Protein AF-A0A1S9DE76-F1 (afdb_monomer_lite)

Organism: Aspergillus oryzae (NCBI:txid5062)

Radius of gyration: 21.62 Å; chains: 1; bounding box: 57×50×60 Å

Sequence (370 aa):
MATRITLNAILSYLEELTLSTTVEIPESPKKAQNRSKHVLVIGGGVGGLMTAWILLDKGYRVTVVSKEWASLAKPLTSQIAGALWEYPPGGCGITVIETPLFGCSTLEQYWEWPLQSFEFYRLMANRDELIGDGLERAAGAGKFGAKMKTLFQFFQHPIEDESCVHGRDDRHCDKYFEMKTLDESVDSPFRDQLKINYHCMADANGGKNHAAPMIDTDVAMAFLKRLVQSKGAVLETREIIGDLRLHEQELLSEYHADIIVNASGIGARELATDSQIFPVRGAVKKIRRPEGYPADHAFLLPAQMNHDGYGSVSKTVFIVPRNDDTLVIGSITQCNNWQLNLSPDSTEVKAMWERTTEFLPVFEDADHEA

pLDDT: mean 80.38, std 17.31, range [34.0, 98.88]

Structure (mmCIF, N/CA/C/O backbone):
data_AF-A0A1S9DE76-F1
#
_entry.id   AF-A0A1S9DE76-F1
#
loop_
_atom_site.group_PDB
_atom_site.id
_atom_site.type_symbol
_atom_site.label_atom_id
_atom_site.label_alt_id
_atom_site.label_comp_id
_atom_site.label_asym_id
_atom_site.label_entity_id
_atom_site.label_seq_id
_atom_site.pdbx_PDB_ins_code
_atom_site.Cartn_x
_atom_site.Cartn_y
_atom_site.Cartn_z
_atom_site.occupancy
_atom_site.B_iso_or_equiv
_atom_site.auth_seq_id
_atom_site.auth_comp_id
_atom_site.auth_asym_id
_atom_site.auth_atom_id
_atom_site.pdbx_PDB_model_num
ATOM 1 N N . MET A 1 1 ? 5.738 -19.884 17.017 1.00 47.75 1 MET A N 1
ATOM 2 C CA . MET A 1 1 ? 4.910 -19.813 15.791 1.00 47.75 1 MET A CA 1
ATOM 3 C C . MET A 1 1 ? 4.637 -18.348 15.489 1.00 47.75 1 MET A C 1
ATOM 5 O O . MET A 1 1 ? 4.196 -17.652 16.395 1.00 47.75 1 MET A O 1
ATOM 9 N N . ALA A 1 2 ? 4.944 -17.872 14.278 1.00 58.88 2 ALA A N 1
ATOM 10 C CA . ALA A 1 2 ? 4.932 -16.449 13.903 1.00 58.88 2 ALA A CA 1
ATOM 11 C C . ALA A 1 2 ? 3.510 -15.897 13.662 1.00 58.88 2 ALA A C 1
ATOM 13 O O . ALA A 1 2 ? 3.192 -15.357 12.608 1.00 58.88 2 ALA A O 1
ATOM 14 N N . THR A 1 3 ? 2.615 -16.058 14.640 1.00 72.50 3 THR A N 1
ATOM 15 C CA . THR A 1 3 ? 1.340 -15.327 14.665 1.00 72.50 3 THR A CA 1
ATOM 16 C C . THR A 1 3 ? 1.524 -13.899 15.167 1.00 72.50 3 THR A C 1
ATOM 18 O O . THR A 1 3 ? 0.605 -13.097 15.029 1.00 72.50 3 THR A O 1
ATOM 21 N N . ARG A 1 4 ? 2.706 -13.574 15.706 1.00 83.50 4 ARG A N 1
ATOM 22 C CA . ARG A 1 4 ? 3.097 -12.243 16.165 1.00 83.50 4 ARG A CA 1
ATOM 23 C C . ARG A 1 4 ? 4.291 -11.723 15.377 1.00 83.50 4 ARG A C 1
ATOM 25 O O . ARG A 1 4 ? 5.222 -12.479 15.113 1.00 83.50 4 ARG A O 1
ATOM 32 N N . ILE A 1 5 ? 4.236 -10.442 15.054 1.00 86.12 5 ILE A N 1
ATOM 33 C CA . ILE A 1 5 ? 5.291 -9.658 14.423 1.00 86.12 5 ILE A CA 1
ATOM 34 C C . ILE A 1 5 ? 5.689 -8.606 15.449 1.00 86.12 5 ILE A C 1
ATOM 36 O O . ILE A 1 5 ? 4.839 -7.819 15.859 1.00 86.12 5 ILE A O 1
ATOM 40 N N . THR A 1 6 ? 6.940 -8.624 15.894 1.00 86.25 6 THR A N 1
ATOM 41 C CA . THR A 1 6 ? 7.463 -7.659 16.864 1.00 86.25 6 THR A CA 1
ATOM 42 C C . THR A 1 6 ? 8.496 -6.799 16.160 1.00 86.25 6 THR A C 1
ATOM 44 O O . THR A 1 6 ? 9.480 -7.319 15.641 1.00 86.25 6 THR A O 1
ATOM 47 N N . LEU A 1 7 ? 8.233 -5.497 16.112 1.00 83.81 7 LEU A N 1
ATOM 48 C CA . LEU A 1 7 ? 9.130 -4.488 15.572 1.00 83.81 7 LEU A CA 1
ATOM 49 C C . LEU A 1 7 ? 9.800 -3.783 16.746 1.00 83.81 7 LEU A C 1
ATOM 51 O O . LEU A 1 7 ? 9.123 -3.181 17.585 1.00 83.81 7 LEU A O 1
ATOM 55 N N . ASN A 1 8 ? 11.124 -3.882 16.799 1.00 77.00 8 ASN A N 1
ATOM 56 C CA . ASN A 1 8 ? 11.923 -3.182 17.793 1.00 77.00 8 ASN A CA 1
ATOM 57 C C . ASN A 1 8 ? 11.921 -1.680 17.501 1.00 77.00 8 ASN A C 1
ATOM 59 O O . ASN A 1 8 ? 11.846 -1.257 16.346 1.00 77.00 8 ASN A O 1
ATOM 63 N N . ALA A 1 9 ? 12.035 -0.880 18.557 1.00 69.19 9 ALA A N 1
ATOM 64 C CA . ALA A 1 9 ? 12.265 0.547 18.413 1.00 69.19 9 ALA A CA 1
ATOM 65 C C . ALA A 1 9 ? 13.645 0.779 17.778 1.00 69.19 9 ALA A C 1
ATOM 67 O O . ALA A 1 9 ? 14.641 0.244 18.262 1.00 69.19 9 ALA A O 1
ATOM 68 N N . ILE A 1 10 ? 13.695 1.561 16.698 1.00 65.12 10 ILE A N 1
ATOM 69 C CA . ILE A 1 10 ? 14.950 1.920 16.020 1.00 65.12 10 ILE A CA 1
ATOM 70 C C . ILE A 1 10 ? 15.605 3.112 16.737 1.00 65.12 10 ILE A C 1
ATOM 72 O O . ILE A 1 10 ? 16.827 3.206 16.812 1.00 65.12 10 ILE A O 1
ATOM 76 N N . LEU A 1 11 ? 14.797 3.988 17.346 1.00 62.84 11 LEU A N 1
ATOM 77 C CA . LEU A 1 11 ? 15.251 5.127 18.145 1.00 62.84 11 LEU A CA 1
ATOM 78 C C . LEU A 1 11 ? 14.740 5.042 19.591 1.00 62.84 11 LEU A C 1
ATOM 80 O O . LEU A 1 11 ? 13.663 4.516 19.870 1.00 62.84 11 LEU A O 1
ATOM 84 N N . SER A 1 12 ? 15.510 5.608 20.523 1.00 54.84 12 SER A N 1
ATOM 85 C CA . SER A 1 12 ? 15.338 5.462 21.982 1.00 54.84 12 SER A CA 1
ATOM 86 C C . SER A 1 12 ? 14.012 5.974 22.562 1.00 54.84 12 SER A C 1
ATOM 88 O O . SER A 1 12 ? 13.710 5.696 23.722 1.00 54.84 12 SER A O 1
ATOM 90 N N . TYR A 1 13 ? 13.224 6.722 21.789 1.00 54.19 13 TYR A N 1
ATOM 91 C CA . TYR A 1 13 ? 11.960 7.323 22.222 1.00 54.19 13 TYR A CA 1
ATOM 92 C C . TYR A 1 13 ? 10.711 6.559 21.754 1.00 54.19 13 TYR A C 1
ATOM 94 O O . TYR A 1 13 ? 9.596 6.983 22.067 1.00 54.19 13 TYR A O 1
ATOM 102 N N . LEU A 1 14 ? 10.864 5.458 21.013 1.00 62.16 14 LEU A N 1
ATOM 103 C CA . LEU A 1 14 ? 9.736 4.679 20.501 1.00 62.16 14 LEU A CA 1
ATOM 104 C C . LEU A 1 14 ? 9.481 3.411 21.314 1.00 62.16 14 LEU A C 1
ATOM 106 O O . LEU A 1 14 ? 10.388 2.795 21.867 1.00 62.16 14 LEU A O 1
ATOM 110 N N . GLU A 1 15 ? 8.205 3.033 21.394 1.00 70.06 15 GLU A N 1
ATOM 111 C CA . GLU A 1 15 ? 7.787 1.769 21.997 1.00 70.06 15 GLU A CA 1
ATOM 112 C C . GLU A 1 15 ? 7.911 0.635 20.970 1.00 70.06 15 GLU A C 1
ATOM 114 O O . GLU A 1 15 ? 7.579 0.804 19.795 1.00 70.06 15 GLU A O 1
ATOM 119 N N . GLU A 1 16 ? 8.319 -0.545 21.437 1.00 81.38 16 GLU A N 1
ATOM 120 C CA . GLU A 1 16 ? 8.213 -1.794 20.681 1.00 81.38 16 GLU A CA 1
ATOM 121 C C . GLU A 1 16 ? 6.765 -2.013 20.199 1.00 81.38 16 GLU A C 1
ATOM 123 O O . GLU A 1 16 ? 5.805 -1.890 20.971 1.00 81.38 16 GLU A O 1
ATOM 128 N N . LEU A 1 17 ? 6.595 -2.372 18.923 1.00 85.75 17 LEU A N 1
ATOM 129 C CA . LEU A 1 17 ? 5.286 -2.658 18.340 1.00 85.75 17 LEU A CA 1
ATOM 130 C C . LEU A 1 17 ? 5.126 -4.157 18.094 1.00 85.75 17 LEU A C 1
ATOM 132 O O . LEU A 1 17 ? 5.755 -4.722 17.207 1.00 85.75 17 LEU A O 1
ATOM 136 N N . THR A 1 18 ? 4.215 -4.791 18.831 1.00 88.38 18 THR A N 1
ATOM 137 C CA . THR A 1 18 ? 3.829 -6.190 18.599 1.00 88.38 18 THR A CA 1
ATOM 138 C C . THR A 1 18 ? 2.443 -6.277 17.957 1.00 88.38 18 THR A C 1
ATOM 140 O O . THR A 1 18 ? 1.454 -5.847 18.554 1.00 88.38 18 THR A O 1
ATOM 143 N N . LEU A 1 19 ? 2.367 -6.895 16.776 1.00 90.62 19 LEU A N 1
ATOM 144 C CA . LEU A 1 19 ? 1.146 -7.122 16.000 1.00 90.62 19 LEU A CA 1
ATOM 145 C C . LEU A 1 19 ? 0.812 -8.611 15.899 1.00 90.62 19 LEU A C 1
ATOM 147 O O . LEU A 1 19 ? 1.656 -9.424 15.540 1.00 90.62 19 LEU A O 1
ATOM 151 N N . SER A 1 20 ? -0.435 -8.978 16.174 1.00 90.56 20 SER A N 1
ATOM 152 C CA . SER A 1 20 ? -0.984 -10.319 15.990 1.00 90.56 20 SER A CA 1
ATOM 153 C C . SER A 1 20 ? -1.702 -10.437 14.649 1.00 90.56 20 SER A C 1
ATOM 155 O O . SER A 1 20 ? -2.653 -9.712 14.370 1.00 90.56 20 SER A O 1
ATOM 157 N N . THR A 1 21 ? -1.324 -11.433 13.857 1.00 89.69 21 THR A N 1
ATOM 158 C CA . THR A 1 21 ? -1.974 -11.817 12.588 1.00 89.69 21 THR A CA 1
ATOM 159 C C . THR A 1 21 ? -3.209 -12.711 12.789 1.00 89.69 21 THR A C 1
ATOM 161 O O . THR A 1 21 ? -3.754 -13.263 11.832 1.00 89.69 21 THR A O 1
ATOM 164 N N . THR A 1 22 ? -3.655 -12.870 14.039 1.00 85.38 22 THR A N 1
ATOM 165 C CA . THR A 1 22 ? -4.826 -13.664 14.442 1.00 85.38 22 THR A CA 1
ATOM 166 C C . THR A 1 22 ? -5.739 -12.846 15.357 1.00 85.38 22 THR A C 1
ATOM 168 O O . THR A 1 22 ? -5.356 -11.775 15.825 1.00 85.38 22 THR A O 1
ATOM 171 N N . VAL A 1 23 ? -6.946 -13.340 15.640 1.00 81.56 23 VAL A N 1
ATOM 172 C CA . VAL A 1 23 ? -7.872 -12.682 16.584 1.00 81.56 23 VAL A CA 1
ATOM 173 C C . VAL A 1 23 ? -7.305 -12.671 18.009 1.00 81.56 23 VAL A C 1
ATOM 175 O O . VAL A 1 23 ? -7.577 -11.757 18.782 1.00 81.56 23 VAL A O 1
ATOM 178 N N . GLU A 1 24 ? -6.474 -13.655 18.352 1.00 71.06 24 GLU A N 1
ATOM 179 C CA . GLU A 1 24 ? -5.916 -13.794 19.689 1.00 71.06 24 GLU A CA 1
ATOM 180 C C . GLU A 1 24 ? -4.797 -12.793 19.945 1.00 71.06 24 GLU A C 1
ATOM 182 O O . GLU A 1 24 ? -3.778 -12.731 19.245 1.00 71.06 24 GLU A O 1
ATOM 187 N N . ILE A 1 25 ? -4.969 -12.031 21.017 1.00 68.12 25 ILE A N 1
ATOM 188 C CA . ILE A 1 25 ? -3.947 -11.145 21.545 1.00 68.12 25 ILE A CA 1
ATOM 189 C C . ILE A 1 25 ? -4.009 -11.257 23.062 1.00 68.12 25 ILE A C 1
ATOM 191 O O . ILE A 1 25 ? -5.103 -11.138 23.613 1.00 68.12 25 ILE A O 1
ATOM 195 N N . PRO A 1 26 ? -2.879 -11.485 23.756 1.00 69.56 26 PRO A N 1
ATOM 196 C CA . PRO A 1 26 ? -2.878 -11.521 25.209 1.00 69.56 26 PRO A CA 1
ATOM 197 C C . PRO A 1 26 ? -3.479 -10.239 25.771 1.00 69.56 26 PRO A C 1
ATOM 199 O O . PRO A 1 26 ? -3.091 -9.133 25.368 1.00 69.56 26 PRO A O 1
ATOM 202 N N . GLU A 1 27 ? -4.426 -10.415 26.685 1.00 79.06 27 GLU A N 1
ATOM 203 C CA . GLU A 1 27 ? -5.018 -9.310 27.420 1.00 79.06 27 GLU A CA 1
ATOM 204 C C . GLU A 1 27 ? -3.987 -8.671 28.347 1.00 79.06 27 GLU A C 1
ATOM 206 O O . GLU A 1 27 ? -3.114 -9.335 28.911 1.00 79.06 27 GLU A O 1
ATOM 211 N N . SER A 1 28 ? -4.099 -7.357 28.505 1.00 83.81 28 SER A N 1
ATOM 212 C CA . SER A 1 28 ? -3.324 -6.597 29.480 1.00 83.81 28 SER A CA 1
ATOM 213 C C . SER A 1 28 ? -4.197 -5.496 30.083 1.00 83.81 28 SER A C 1
ATOM 215 O O . SER A 1 28 ? -5.144 -5.046 29.430 1.00 83.81 28 SER A O 1
ATOM 217 N N . PRO A 1 29 ? -3.892 -5.004 31.298 1.00 83.50 29 PRO A N 1
ATOM 218 C CA . PRO A 1 29 ? -4.681 -3.941 31.925 1.00 83.50 29 PRO A CA 1
ATOM 219 C C . PRO A 1 29 ? -4.831 -2.691 31.038 1.00 83.50 29 PRO A C 1
ATOM 221 O O . PRO A 1 29 ? -5.920 -2.129 30.943 1.00 83.50 29 PRO A O 1
ATOM 224 N N . LYS A 1 30 ? -3.764 -2.309 30.315 1.00 85.88 30 LYS A N 1
ATOM 225 C CA . LYS A 1 30 ? -3.763 -1.181 29.362 1.00 85.88 30 LYS A CA 1
ATOM 226 C C . LYS A 1 30 ? -4.752 -1.416 28.209 1.00 85.88 30 LYS A C 1
ATOM 228 O O . LYS A 1 30 ? -5.474 -0.502 27.828 1.00 85.88 30 LYS A O 1
ATOM 233 N N . LYS A 1 31 ? -4.840 -2.645 27.687 1.00 86.06 31 LYS A N 1
ATOM 234 C CA . LYS A 1 31 ? -5.789 -3.000 26.617 1.00 86.06 31 LYS A CA 1
ATOM 235 C C . LYS A 1 31 ? -7.231 -2.992 27.103 1.00 86.06 31 LYS A C 1
ATOM 237 O O . LYS A 1 31 ? -8.087 -2.428 26.430 1.00 86.06 31 LYS A O 1
ATOM 242 N N . ALA A 1 32 ? -7.488 -3.547 28.287 1.00 86.62 32 ALA A N 1
ATOM 243 C CA . ALA A 1 32 ? -8.814 -3.511 28.897 1.00 86.62 32 ALA A CA 1
ATOM 244 C C . ALA A 1 32 ? -9.309 -2.067 29.092 1.00 86.62 32 ALA A C 1
ATOM 246 O O . ALA A 1 32 ? -10.464 -1.769 28.796 1.00 86.62 32 ALA A O 1
ATOM 247 N N . GLN A 1 33 ? -8.424 -1.152 29.505 1.00 90.81 33 GLN A N 1
ATOM 248 C CA . GLN A 1 33 ? -8.733 0.276 29.588 1.00 90.81 33 GLN A CA 1
ATOM 249 C C . GLN A 1 33 ? -9.037 0.883 28.208 1.00 90.81 33 GLN A C 1
ATOM 251 O O . GLN A 1 33 ? -10.035 1.589 28.055 1.00 90.81 33 GLN A O 1
ATOM 256 N N . ASN A 1 34 ? -8.227 0.578 27.191 1.00 92.62 34 ASN A N 1
ATOM 257 C CA . ASN A 1 34 ? -8.407 1.099 25.832 1.00 92.62 34 ASN A CA 1
ATOM 258 C C . ASN A 1 34 ? -9.729 0.671 25.178 1.00 92.62 34 ASN A C 1
ATOM 260 O O . ASN A 1 34 ? -10.252 1.415 24.355 1.00 92.62 34 ASN A O 1
ATOM 264 N N . ARG A 1 35 ? -10.326 -0.461 25.581 1.00 90.69 35 ARG A N 1
ATOM 265 C CA . ARG A 1 35 ? -11.638 -0.915 25.073 1.00 90.69 35 ARG A CA 1
ATOM 266 C C . ARG A 1 35 ? -12.783 0.050 25.389 1.00 90.69 35 ARG A C 1
ATOM 268 O O . ARG A 1 35 ? -13.813 -0.001 24.719 1.00 90.69 35 ARG A O 1
ATOM 275 N N . SER A 1 36 ? -12.608 0.925 26.383 1.00 92.94 36 SER A N 1
ATOM 276 C CA . SER A 1 36 ? -13.555 2.009 26.679 1.00 92.94 36 SER A CA 1
ATOM 277 C C . SER A 1 36 ? -13.529 3.140 25.648 1.00 92.94 36 SER A C 1
ATOM 279 O O . SER A 1 36 ? -14.436 3.966 25.649 1.00 92.94 36 SER A O 1
ATOM 281 N N . LYS A 1 37 ? -12.510 3.172 24.778 1.00 97.25 37 LYS A N 1
ATOM 282 C CA . LYS A 1 37 ? -12.319 4.180 23.740 1.00 97.25 37 LYS A CA 1
ATOM 283 C C . LYS A 1 37 ? -12.614 3.615 22.357 1.00 97.25 37 LYS A C 1
ATOM 285 O O . LYS A 1 37 ? -12.206 2.500 22.018 1.00 97.25 37 LYS A O 1
ATOM 290 N N . HIS A 1 38 ? -13.312 4.404 21.552 1.00 98.44 38 HIS A N 1
ATOM 291 C CA . HIS A 1 38 ? -13.680 4.067 20.186 1.00 98.44 38 HIS A CA 1
ATOM 292 C C . HIS A 1 38 ? -13.028 5.033 19.197 1.00 98.44 38 HIS A C 1
ATOM 294 O O . HIS A 1 38 ? -13.112 6.248 19.348 1.00 98.44 38 HIS A O 1
ATOM 300 N N . VAL A 1 39 ? -12.365 4.483 18.182 1.00 98.75 39 VAL A N 1
ATOM 301 C CA . VAL A 1 39 ? -11.683 5.256 17.143 1.00 98.75 39 VAL A CA 1
ATOM 302 C C . VAL A 1 39 ? -12.402 5.082 15.810 1.00 98.75 39 VAL A C 1
ATOM 304 O O . VAL A 1 39 ? -12.597 3.958 15.344 1.00 98.75 39 VAL A O 1
ATOM 307 N N . LEU A 1 40 ? -12.760 6.201 15.188 1.00 98.81 40 LEU A N 1
ATOM 308 C CA . LEU A 1 40 ? -13.265 6.261 13.823 1.00 98.81 40 LEU A CA 1
ATOM 309 C C . LEU A 1 40 ? -12.090 6.477 12.864 1.00 98.81 40 LEU A C 1
ATOM 311 O O . LEU A 1 40 ? -11.441 7.516 12.900 1.00 98.81 40 LEU A O 1
ATOM 315 N N . VAL A 1 41 ? -11.812 5.512 11.995 1.00 98.88 41 VAL A N 1
ATOM 316 C CA . VAL A 1 41 ? -10.776 5.608 10.960 1.00 98.88 41 VAL A CA 1
ATOM 317 C C . VAL A 1 41 ? -11.438 5.907 9.619 1.00 98.88 41 VAL A C 1
ATOM 319 O O . VAL A 1 41 ? -12.289 5.147 9.162 1.00 98.88 41 VAL A O 1
ATOM 322 N N . ILE A 1 42 ? -11.036 6.993 8.964 1.00 98.62 42 ILE A N 1
ATOM 323 C CA . ILE A 1 42 ? -11.570 7.406 7.662 1.00 98.62 42 ILE A CA 1
ATOM 324 C C . ILE A 1 42 ? -10.573 7.009 6.574 1.00 98.62 42 ILE A C 1
ATOM 326 O O . ILE A 1 42 ? -9.530 7.639 6.429 1.00 98.62 42 ILE A O 1
ATOM 330 N N . GLY A 1 43 ? -10.896 5.966 5.808 1.00 98.25 43 GLY A N 1
ATOM 331 C CA . GLY A 1 43 ? -10.082 5.435 4.712 1.00 98.25 43 GLY A CA 1
ATOM 332 C C . GLY A 1 43 ? -9.867 3.919 4.791 1.00 98.25 43 GLY A C 1
ATOM 333 O O . GLY A 1 43 ? -9.360 3.403 5.780 1.00 98.25 43 GLY A O 1
ATOM 334 N N . GLY A 1 44 ? -10.209 3.199 3.719 1.00 97.56 44 GLY A N 1
ATOM 335 C CA . GLY A 1 44 ? -10.078 1.740 3.588 1.00 97.56 44 GLY A CA 1
ATOM 336 C C . GLY A 1 44 ? -8.850 1.286 2.789 1.00 97.56 44 GLY A C 1
ATOM 337 O O . GLY A 1 44 ? -8.790 0.136 2.354 1.00 97.56 44 GLY A O 1
ATOM 338 N N . GLY A 1 45 ? -7.895 2.191 2.549 1.00 98.00 45 GLY A N 1
ATOM 339 C CA . GLY A 1 45 ? -6.598 1.887 1.937 1.00 98.00 45 GLY A CA 1
ATOM 340 C C . GLY A 1 45 ? -5.600 1.285 2.933 1.00 98.00 45 GLY A C 1
ATOM 341 O O . GLY A 1 45 ? -5.918 1.086 4.106 1.00 98.00 45 GLY A O 1
ATOM 342 N N . VAL A 1 46 ? -4.369 1.027 2.476 1.00 97.31 46 VAL A N 1
ATOM 343 C CA . VAL A 1 46 ? -3.314 0.414 3.308 1.00 97.31 46 VAL A CA 1
ATOM 344 C C . VAL A 1 46 ? -3.059 1.193 4.602 1.00 97.31 46 VAL A C 1
ATOM 346 O O . VAL A 1 46 ? -2.972 0.579 5.659 1.00 97.31 46 VAL A O 1
ATOM 349 N N . GLY A 1 47 ? -3.031 2.532 4.546 1.00 96.81 47 GLY A N 1
ATOM 350 C CA . GLY A 1 47 ? -2.837 3.381 5.726 1.00 96.81 47 GLY A CA 1
ATOM 351 C C . GLY A 1 47 ? -3.928 3.167 6.774 1.00 96.81 47 GLY A C 1
ATOM 352 O O . GLY A 1 47 ? -3.631 2.798 7.904 1.00 96.81 47 GLY A O 1
ATOM 353 N N . GLY A 1 48 ? -5.199 3.302 6.385 1.00 98.31 48 GLY A N 1
ATOM 354 C CA . GLY A 1 48 ? -6.318 3.142 7.315 1.00 98.31 48 GLY A CA 1
ATOM 355 C C . GLY A 1 48 ? -6.459 1.722 7.866 1.00 98.31 48 GLY A C 1
ATOM 356 O O . GLY A 1 48 ? -6.678 1.553 9.064 1.00 98.31 48 GLY A O 1
ATOM 357 N N . LEU A 1 49 ? -6.261 0.689 7.040 1.00 98.50 49 LEU A N 1
ATOM 358 C CA . LEU A 1 49 ? -6.340 -0.701 7.501 1.00 98.50 49 LEU A CA 1
ATOM 359 C C . LEU A 1 49 ? -5.168 -1.099 8.412 1.00 98.50 49 LEU A C 1
ATOM 361 O O . LEU A 1 49 ? -5.386 -1.804 9.397 1.00 98.50 49 LEU A O 1
ATOM 365 N N . MET A 1 50 ? -3.944 -0.636 8.133 1.00 97.44 50 MET A N 1
ATOM 366 C CA . MET A 1 50 ? -2.797 -0.844 9.027 1.00 97.44 50 MET A CA 1
ATOM 367 C C . MET A 1 50 ? -2.999 -0.117 10.358 1.00 97.44 50 MET A C 1
ATOM 369 O O . MET A 1 50 ? -2.787 -0.707 11.417 1.00 97.44 50 MET A O 1
ATOM 373 N N . THR A 1 51 ? -3.481 1.131 10.334 1.00 98.00 51 THR A N 1
ATOM 374 C CA . THR A 1 51 ? -3.809 1.868 11.560 1.00 98.00 51 THR A CA 1
ATOM 375 C C . THR A 1 51 ? -4.906 1.169 12.359 1.00 98.00 51 THR A C 1
ATOM 377 O O . THR A 1 51 ? -4.758 0.994 13.567 1.00 98.00 51 THR A O 1
ATOM 380 N N . ALA A 1 52 ? -5.973 0.705 11.702 1.00 98.44 52 ALA A N 1
ATOM 381 C CA . ALA A 1 52 ? -7.032 -0.060 12.349 1.00 98.44 52 ALA A CA 1
ATOM 382 C C . ALA A 1 52 ? -6.489 -1.340 13.002 1.00 98.44 52 ALA A C 1
ATOM 384 O O . ALA A 1 52 ? -6.823 -1.617 14.152 1.00 98.44 52 ALA A O 1
ATOM 385 N N . TRP A 1 53 ? -5.608 -2.083 12.323 1.00 97.06 53 TRP A N 1
ATOM 386 C CA . TRP A 1 53 ? -4.959 -3.261 12.901 1.00 97.06 53 TRP A CA 1
ATOM 387 C C . TRP A 1 53 ? -4.157 -2.904 14.161 1.00 97.06 53 TRP A C 1
ATOM 389 O O . TRP A 1 53 ? -4.390 -3.494 15.216 1.00 97.06 53 TRP A O 1
ATOM 399 N N . ILE A 1 54 ? -3.287 -1.893 14.098 1.00 95.50 54 ILE A N 1
ATOM 400 C CA . ILE A 1 54 ? -2.499 -1.442 15.257 1.00 95.50 54 ILE A CA 1
ATOM 401 C C . ILE A 1 54 ? -3.413 -1.056 16.434 1.00 95.50 54 ILE A C 1
ATOM 403 O O . ILE A 1 54 ? -3.149 -1.431 17.578 1.00 95.50 54 ILE A O 1
ATOM 407 N N . LEU A 1 55 ? -4.497 -0.320 16.174 1.00 96.44 55 LEU A N 1
ATOM 408 C CA . LEU A 1 55 ? -5.446 0.125 17.199 1.00 96.44 55 LEU A CA 1
ATOM 409 C C . LEU A 1 55 ? -6.198 -1.047 17.847 1.00 96.44 55 LEU A C 1
ATOM 411 O O . LEU A 1 55 ? -6.287 -1.111 19.075 1.00 96.44 55 LEU A O 1
ATOM 415 N N . LEU A 1 56 ? -6.682 -2.000 17.048 1.00 95.75 56 LEU A N 1
ATOM 416 C CA . LEU A 1 56 ? -7.326 -3.217 17.552 1.00 95.75 56 LEU A CA 1
ATOM 417 C C . LEU A 1 56 ? -6.360 -4.018 18.429 1.00 95.75 56 LEU A C 1
ATOM 419 O O . LEU A 1 56 ? -6.736 -4.488 19.503 1.00 95.75 56 LEU A O 1
ATOM 423 N N . ASP A 1 57 ? -5.089 -4.105 18.032 1.00 93.62 57 ASP A N 1
ATOM 424 C CA . ASP A 1 57 ? -4.079 -4.839 18.790 1.00 93.62 57 ASP A CA 1
ATOM 425 C C . ASP A 1 57 ? -3.698 -4.162 20.111 1.00 93.62 57 ASP A C 1
ATOM 427 O O . ASP A 1 57 ? -3.352 -4.841 21.090 1.00 93.62 57 ASP A O 1
ATOM 431 N N . LYS A 1 58 ? -3.853 -2.836 20.173 1.00 92.88 58 LYS A N 1
ATOM 432 C CA . LYS A 1 58 ? -3.784 -2.029 21.398 1.00 92.88 58 LYS A CA 1
ATOM 433 C C . LYS A 1 58 ? -5.080 -2.055 22.225 1.00 92.88 58 LYS A C 1
ATOM 435 O O . LYS A 1 58 ? -5.094 -1.479 23.312 1.00 92.88 58 LYS A O 1
ATOM 440 N N . GLY A 1 59 ? -6.126 -2.749 21.775 1.00 94.12 59 GLY A N 1
ATOM 441 C CA . GLY A 1 59 ? -7.377 -2.954 22.511 1.00 94.12 59 GLY A CA 1
ATOM 442 C C . GLY A 1 59 ? -8.452 -1.890 22.280 1.00 94.12 59 GLY A C 1
ATOM 443 O O . GLY A 1 59 ? -9.451 -1.904 22.990 1.00 94.12 59 GLY A O 1
ATOM 444 N N . TYR A 1 60 ? -8.288 -0.976 21.323 1.00 96.94 60 TYR A N 1
ATOM 445 C CA . TYR A 1 60 ? -9.329 0.004 20.999 1.00 96.94 60 TYR A CA 1
ATOM 446 C C . TYR A 1 60 ? -10.486 -0.644 20.236 1.00 96.94 60 TYR A C 1
ATOM 448 O O . TYR A 1 60 ? -10.292 -1.577 19.454 1.00 96.94 60 TYR A O 1
ATOM 456 N N . ARG A 1 61 ? -11.698 -0.106 20.406 1.00 97.81 61 ARG A N 1
ATOM 457 C CA . ARG A 1 61 ? -12.775 -0.336 19.435 1.00 97.81 61 ARG A CA 1
ATOM 458 C C . ARG A 1 61 ? -12.470 0.476 18.181 1.00 97.81 61 ARG A C 1
ATOM 460 O O . ARG A 1 61 ? -12.021 1.616 18.300 1.00 97.81 61 ARG A O 1
ATOM 467 N N . VAL A 1 62 ? -12.751 -0.072 17.002 1.00 98.69 62 VAL A N 1
ATOM 468 C CA . VAL A 1 62 ? -12.484 0.614 15.731 1.00 98.69 62 VAL A CA 1
ATOM 469 C C . VAL A 1 62 ? -13.665 0.475 14.779 1.00 98.69 62 VAL A C 1
ATOM 471 O O . VAL A 1 62 ? -14.141 -0.635 14.536 1.00 98.69 62 VAL A O 1
ATOM 474 N N . THR A 1 63 ? -14.080 1.596 14.197 1.00 98.81 63 THR A N 1
ATOM 475 C CA . THR A 1 63 ? -14.914 1.627 12.991 1.00 98.81 63 THR A CA 1
ATOM 476 C C . THR A 1 63 ? -14.089 2.213 11.856 1.00 98.81 63 THR A C 1
ATOM 478 O O . THR A 1 63 ? -13.461 3.253 12.029 1.00 98.81 63 THR A O 1
ATOM 481 N N . VAL A 1 64 ? -14.065 1.549 10.703 1.00 98.88 64 VAL A N 1
ATOM 482 C CA . VAL A 1 64 ? -13.418 2.044 9.488 1.00 98.88 64 VAL A CA 1
ATOM 483 C C . VAL A 1 64 ? -14.501 2.444 8.497 1.00 98.88 64 VAL A C 1
ATOM 485 O O . VAL A 1 64 ? -15.249 1.592 8.016 1.00 98.88 64 VAL A O 1
ATOM 488 N N . VAL A 1 65 ? -14.557 3.732 8.172 1.00 98.69 65 VAL A N 1
ATOM 489 C CA . VAL A 1 65 ? -15.445 4.283 7.147 1.00 98.69 65 VAL A CA 1
ATOM 490 C C . VAL A 1 65 ? -14.640 4.526 5.886 1.00 98.69 65 VAL A C 1
ATOM 492 O O . VAL A 1 65 ? -13.592 5.174 5.915 1.00 98.69 65 VAL A O 1
ATOM 495 N N . SER A 1 66 ? -15.117 4.025 4.752 1.00 98.38 66 SER A N 1
ATOM 496 C CA . SER A 1 66 ? -14.508 4.350 3.470 1.00 98.38 66 SER A CA 1
ATOM 497 C C . SER A 1 66 ? -15.519 4.418 2.344 1.00 98.38 66 SER A C 1
ATOM 499 O O . SER A 1 66 ? -16.434 3.603 2.272 1.00 98.38 66 SER A O 1
ATOM 501 N N . LYS A 1 67 ? -15.303 5.355 1.417 1.00 97.25 67 LYS A N 1
ATOM 502 C CA . LYS A 1 67 ? -16.077 5.449 0.177 1.00 97.25 67 LYS A CA 1
ATOM 503 C C . LYS A 1 67 ? -15.976 4.161 -0.641 1.00 97.25 67 LYS A C 1
ATOM 505 O O . LYS A 1 67 ? -16.955 3.726 -1.236 1.00 97.25 67 LYS A O 1
ATOM 510 N N . GLU A 1 68 ? -14.784 3.568 -0.686 1.00 96.12 68 GLU A N 1
ATOM 511 C CA . GLU A 1 68 ? -14.472 2.421 -1.535 1.00 96.12 68 GLU A CA 1
ATOM 512 C C . GLU A 1 68 ? -13.543 1.449 -0.811 1.00 96.12 68 GLU A C 1
ATOM 514 O O . GLU A 1 68 ? -12.734 1.828 0.034 1.00 96.12 68 GLU A O 1
ATOM 519 N N . TRP A 1 69 ? -13.641 0.176 -1.181 1.00 97.12 69 TRP A N 1
ATOM 520 C CA . TRP A 1 69 ? -12.789 -0.888 -0.663 1.00 97.12 69 TRP A CA 1
ATOM 521 C C . TRP A 1 69 ? -11.993 -1.509 -1.795 1.00 97.12 69 TRP A C 1
ATOM 523 O O . TRP A 1 69 ? -12.409 -1.462 -2.952 1.00 97.12 69 TRP A O 1
ATOM 533 N N . ALA A 1 70 ? -10.888 -2.159 -1.436 1.00 95.19 70 ALA A N 1
ATOM 534 C CA . ALA A 1 70 ? -10.095 -2.902 -2.395 1.00 95.19 70 ALA A CA 1
ATOM 535 C C . ALA A 1 70 ? -10.962 -3.905 -3.178 1.00 95.19 70 ALA A C 1
ATOM 537 O O . ALA A 1 70 ? -11.663 -4.734 -2.589 1.00 95.19 70 ALA A O 1
ATOM 538 N N . SER A 1 71 ? -10.930 -3.798 -4.504 1.00 94.06 71 SER A N 1
ATOM 539 C CA . SER A 1 71 ? -11.675 -4.637 -5.438 1.00 94.06 71 SER A CA 1
ATOM 540 C C . SER A 1 71 ? -10.913 -4.745 -6.757 1.00 94.06 71 SER A C 1
ATOM 542 O O . SER A 1 71 ? -10.172 -3.837 -7.123 1.00 94.06 71 SER A O 1
ATOM 544 N N . LEU A 1 72 ? -11.077 -5.848 -7.487 1.00 88.25 72 LEU A N 1
ATOM 545 C CA . LEU A 1 72 ? -10.427 -6.002 -8.795 1.00 88.25 72 LEU A CA 1
ATOM 546 C C . LEU A 1 72 ? -11.092 -5.143 -9.882 1.00 88.25 72 LEU A C 1
ATOM 548 O O . LEU A 1 72 ? -10.418 -4.701 -10.804 1.00 88.25 72 LEU A O 1
ATOM 552 N N . ALA A 1 73 ? -12.399 -4.887 -9.765 1.00 89.94 73 ALA A N 1
ATOM 553 C CA . ALA A 1 73 ? -13.152 -4.096 -10.740 1.00 89.94 73 ALA A CA 1
ATOM 554 C C . ALA A 1 73 ? -12.838 -2.594 -10.652 1.00 89.94 73 ALA A C 1
ATOM 556 O O . ALA A 1 73 ? -12.816 -1.901 -11.665 1.00 89.94 73 ALA A O 1
ATOM 557 N N . LYS A 1 74 ? -12.597 -2.094 -9.436 1.00 89.81 74 LYS A N 1
ATOM 558 C CA . LYS A 1 74 ? -12.225 -0.706 -9.170 1.00 89.81 74 LYS A CA 1
ATOM 559 C C . LYS A 1 74 ? -11.100 -0.691 -8.131 1.00 89.81 74 LYS A C 1
ATOM 561 O O . LYS A 1 74 ? -11.385 -0.626 -6.932 1.00 89.81 74 LYS A O 1
ATOM 566 N N . PRO A 1 75 ? -9.840 -0.846 -8.568 1.00 92.31 75 PRO A N 1
ATOM 567 C CA . PRO A 1 75 ? -8.718 -0.939 -7.652 1.00 92.31 75 PRO A CA 1
ATOM 568 C C . PRO A 1 75 ? -8.437 0.410 -6.992 1.00 92.31 75 PRO A C 1
ATOM 570 O O . PRO A 1 75 ? -8.437 1.456 -7.641 1.00 92.31 75 PRO A O 1
ATOM 573 N N . LEU A 1 76 ? -8.158 0.373 -5.690 1.00 95.25 76 LEU A N 1
ATOM 574 C CA . LEU A 1 76 ? -7.686 1.545 -4.951 1.00 95.25 76 LEU A CA 1
ATOM 575 C C . LEU A 1 76 ? -6.243 1.886 -5.342 1.00 95.25 76 LEU A C 1
ATOM 577 O O . LEU A 1 76 ? -5.496 1.018 -5.795 1.00 95.25 76 LEU A O 1
ATOM 581 N N . THR A 1 77 ? -5.783 3.099 -5.025 1.00 94.88 77 THR A N 1
ATOM 582 C CA . THR A 1 77 ? -4.359 3.473 -5.136 1.00 94.88 77 THR A CA 1
ATOM 583 C C . THR A 1 77 ? -3.441 2.445 -4.461 1.00 94.88 77 THR A C 1
ATOM 585 O O . THR A 1 77 ? -2.416 2.069 -5.022 1.00 94.88 77 THR A O 1
ATOM 588 N N . SER A 1 78 ? -3.845 1.906 -3.301 1.00 96.00 78 SER A N 1
ATOM 589 C CA . SER A 1 78 ? -3.103 0.848 -2.597 1.00 96.00 78 SER A CA 1
ATOM 590 C C . SER A 1 78 ? -2.983 -0.464 -3.391 1.00 96.00 78 SER A C 1
ATOM 592 O O . SER A 1 78 ? -1.999 -1.175 -3.220 1.00 96.00 78 SER A O 1
ATOM 594 N N . GLN A 1 79 ? -3.939 -0.786 -4.272 1.00 94.56 79 GLN A N 1
ATOM 595 C CA . GLN A 1 79 ? -3.884 -1.967 -5.149 1.00 94.56 79 GLN A CA 1
ATOM 596 C C . GLN A 1 79 ? -3.118 -1.717 -6.453 1.00 94.56 79 GLN A C 1
ATOM 598 O O . GLN A 1 79 ? -2.525 -2.644 -7.000 1.00 94.56 79 GLN A O 1
ATOM 603 N N . ILE A 1 80 ? -3.140 -0.480 -6.957 1.00 93.06 80 ILE A N 1
ATOM 604 C CA . ILE A 1 80 ? -2.451 -0.093 -8.199 1.00 93.06 80 ILE A CA 1
ATOM 605 C C . ILE A 1 80 ? -0.929 -0.049 -7.999 1.00 93.06 80 ILE A C 1
ATOM 607 O O . ILE A 1 80 ? -0.184 -0.301 -8.943 1.00 93.06 80 ILE A O 1
ATOM 611 N N . ALA A 1 81 ? -0.466 0.251 -6.781 1.00 91.50 81 ALA A N 1
ATOM 612 C CA . ALA A 1 81 ? 0.953 0.272 -6.435 1.00 91.50 81 ALA A CA 1
ATOM 613 C C . ALA A 1 81 ? 1.680 -1.027 -6.838 1.00 91.50 81 ALA A C 1
ATOM 615 O O . ALA A 1 81 ? 1.090 -2.107 -6.769 1.00 91.50 81 ALA A O 1
ATOM 616 N N . GLY A 1 82 ? 2.967 -0.912 -7.199 1.00 89.00 82 GLY A N 1
ATOM 617 C CA . GLY A 1 82 ? 3.814 -2.021 -7.667 1.00 89.00 82 GLY A CA 1
ATOM 618 C C . GLY A 1 82 ? 3.691 -3.308 -6.832 1.00 89.00 82 GLY A C 1
ATOM 619 O O . GLY A 1 82 ? 3.268 -4.334 -7.351 1.00 89.00 82 GLY A O 1
ATOM 620 N N . ALA A 1 83 ? 3.949 -3.327 -5.527 1.00 89.38 83 ALA A N 1
ATOM 621 C CA . ALA A 1 83 ? 4.717 -2.386 -4.724 1.00 89.38 83 ALA A CA 1
ATOM 622 C C . ALA A 1 83 ? 6.040 -3.067 -4.350 1.00 89.38 83 ALA A C 1
ATOM 624 O O . ALA A 1 83 ? 6.049 -4.243 -3.980 1.00 89.38 83 ALA A O 1
ATOM 625 N N . LEU A 1 84 ? 7.135 -2.325 -4.466 1.00 87.44 84 LEU A N 1
ATOM 626 C CA . LEU A 1 84 ? 8.471 -2.759 -4.077 1.00 87.44 84 LEU A CA 1
ATOM 627 C C . LEU A 1 84 ? 8.953 -1.847 -2.951 1.00 87.44 84 LEU A C 1
ATOM 629 O O . LEU A 1 84 ? 8.601 -0.665 -2.923 1.00 87.44 84 LEU A O 1
ATOM 633 N N . TRP A 1 85 ? 9.745 -2.384 -2.036 1.00 86.94 85 TRP A N 1
ATOM 634 C CA . TRP A 1 85 ? 10.518 -1.559 -1.118 1.00 86.94 85 TRP A CA 1
ATOM 635 C C . TRP A 1 85 ? 11.880 -1.245 -1.752 1.00 86.94 85 TRP A C 1
ATOM 637 O O . TRP A 1 85 ? 12.545 -2.150 -2.247 1.00 86.94 85 TRP A O 1
ATOM 647 N N . GLU A 1 86 ? 12.271 0.027 -1.791 1.00 77.75 86 GLU A N 1
ATOM 648 C CA . GLU A 1 86 ? 13.513 0.500 -2.425 1.00 77.75 86 GLU A CA 1
ATOM 649 C C . GLU A 1 86 ? 14.445 1.165 -1.417 1.00 77.75 86 GLU A C 1
ATOM 651 O O . GLU A 1 86 ? 13.987 1.744 -0.428 1.00 77.75 86 GLU A O 1
ATOM 656 N N . TYR A 1 87 ? 15.745 1.143 -1.723 1.00 70.44 87 TYR A N 1
ATOM 657 C CA . TYR A 1 87 ? 16.778 1.800 -0.933 1.00 70.44 87 TYR A CA 1
ATOM 658 C C . TYR A 1 87 ? 17.576 2.834 -1.758 1.00 70.44 87 TYR A C 1
ATOM 660 O O . TYR A 1 87 ? 18.121 2.489 -2.809 1.00 70.44 87 TYR A O 1
ATOM 668 N N . PRO A 1 88 ? 17.721 4.086 -1.283 1.00 68.62 88 PRO A N 1
ATOM 669 C CA . PRO A 1 88 ? 16.959 4.688 -0.198 1.00 68.62 88 PRO A CA 1
ATOM 670 C C . PRO A 1 88 ? 15.471 4.836 -0.590 1.00 68.62 88 PRO A C 1
ATOM 672 O O . PRO A 1 88 ? 15.147 5.019 -1.765 1.00 68.62 88 PRO A O 1
ATOM 675 N N . PRO A 1 89 ? 14.555 4.804 0.386 1.00 67.31 89 PRO A N 1
ATOM 676 C CA . PRO A 1 89 ? 13.109 4.870 0.177 1.00 67.31 89 PRO A CA 1
ATOM 677 C C . PRO A 1 89 ? 12.672 6.178 -0.479 1.00 67.31 89 PRO A C 1
ATOM 679 O O . PRO A 1 89 ? 13.118 7.251 -0.080 1.00 67.31 89 PRO A O 1
ATOM 682 N N . GLY A 1 90 ? 11.755 6.119 -1.447 1.00 61.88 90 GLY A N 1
ATOM 683 C CA . GLY A 1 90 ? 11.224 7.297 -2.137 1.00 61.88 90 GLY A CA 1
ATOM 684 C C . GLY A 1 90 ? 12.078 7.741 -3.326 1.00 61.88 90 GLY A C 1
ATOM 685 O O . GLY A 1 90 ? 12.182 8.933 -3.575 1.00 61.88 90 GLY A O 1
ATOM 686 N N . GLY A 1 91 ? 12.706 6.814 -4.045 1.00 56.06 91 GLY A N 1
ATOM 687 C CA . GLY A 1 91 ? 13.378 7.021 -5.332 1.00 56.06 91 GLY A CA 1
ATOM 688 C C . GLY A 1 91 ? 12.438 7.443 -6.469 1.00 56.06 91 GLY A C 1
ATOM 689 O O . GLY A 1 91 ? 12.895 7.923 -7.504 1.00 56.06 91 GLY A O 1
ATOM 690 N N . CYS A 1 92 ? 11.120 7.348 -6.268 1.00 49.16 92 CYS A N 1
ATOM 691 C CA . CYS A 1 92 ? 10.121 7.949 -7.160 1.00 49.16 92 CYS A CA 1
ATOM 692 C C . CYS A 1 92 ? 9.939 9.474 -6.964 1.00 49.16 92 CYS A C 1
ATOM 694 O O . CYS A 1 92 ? 9.212 10.094 -7.740 1.00 49.16 92 CYS A O 1
ATOM 696 N N . GLY A 1 93 ? 10.572 10.086 -5.951 1.00 51.50 93 GLY A N 1
ATOM 697 C CA . GLY A 1 93 ? 10.525 11.527 -5.681 1.00 51.50 93 GLY A CA 1
ATOM 698 C C . GLY A 1 93 ? 11.908 12.096 -5.350 1.00 51.50 93 GLY A C 1
ATOM 699 O O . GLY A 1 93 ? 12.630 11.564 -4.513 1.00 51.50 93 GLY A O 1
ATOM 700 N N . ILE A 1 94 ? 12.289 13.199 -5.999 1.00 49.09 94 ILE A N 1
ATOM 701 C CA . ILE A 1 94 ? 13.623 13.811 -5.829 1.00 49.09 94 ILE A CA 1
ATOM 702 C C . ILE A 1 94 ? 13.710 14.640 -4.534 1.00 49.09 94 ILE A C 1
ATOM 704 O O . ILE A 1 94 ? 14.797 14.957 -4.060 1.00 49.09 94 ILE A O 1
ATOM 708 N N . THR A 1 95 ? 12.579 15.005 -3.926 1.00 57.84 95 THR A N 1
ATOM 709 C CA . THR A 1 95 ? 12.534 15.813 -2.697 1.00 57.84 95 THR A CA 1
ATOM 710 C C . THR A 1 95 ? 11.636 15.152 -1.661 1.00 57.84 95 THR A C 1
ATOM 712 O O . THR A 1 95 ? 10.558 14.663 -1.987 1.00 57.84 95 THR A O 1
ATOM 715 N N . VAL A 1 96 ? 12.133 15.085 -0.424 1.00 61.78 96 VAL A N 1
ATOM 716 C CA . VAL A 1 96 ? 11.558 14.285 0.667 1.00 61.78 96 VAL A CA 1
ATOM 717 C C . VAL A 1 96 ? 10.672 15.133 1.585 1.00 61.78 96 VAL A C 1
ATOM 719 O O . VAL A 1 96 ? 9.539 14.750 1.861 1.00 61.78 96 VAL A O 1
ATOM 722 N N . ILE A 1 97 ? 11.162 16.301 2.012 1.00 64.62 97 ILE A N 1
ATOM 723 C CA . ILE A 1 97 ? 10.416 17.314 2.772 1.00 64.62 97 ILE A CA 1
ATOM 724 C C . ILE A 1 97 ? 10.855 18.684 2.246 1.00 64.62 97 ILE A C 1
ATOM 726 O O . ILE A 1 97 ? 12.028 19.031 2.344 1.00 64.62 97 ILE A O 1
ATOM 730 N N . GLU A 1 98 ? 9.929 19.459 1.678 1.00 60.97 98 GLU A N 1
ATOM 731 C CA . GLU A 1 98 ? 10.231 20.803 1.156 1.00 60.97 98 GLU A CA 1
ATOM 732 C C . GLU A 1 98 ? 10.219 21.879 2.249 1.00 60.97 98 GLU A C 1
ATOM 734 O O . GLU A 1 98 ? 10.943 22.868 2.164 1.00 60.97 98 GLU A O 1
ATOM 739 N N . THR A 1 99 ? 9.393 21.725 3.287 1.00 63.72 99 THR A N 1
ATOM 740 C CA . THR A 1 99 ? 9.311 22.686 4.395 1.00 63.72 99 THR A CA 1
ATOM 741 C C . THR A 1 99 ? 8.949 21.962 5.692 1.00 63.72 99 THR A C 1
ATOM 743 O O . THR A 1 99 ? 7.860 21.392 5.779 1.00 63.72 99 THR A O 1
ATOM 746 N N . PRO A 1 100 ? 9.822 21.968 6.718 1.00 65.56 100 PRO A N 1
ATOM 747 C CA . PRO A 1 100 ? 9.470 21.434 8.025 1.00 65.56 100 PRO A CA 1
ATOM 748 C C . PRO A 1 100 ? 8.428 22.351 8.675 1.00 65.56 100 PRO A C 1
ATOM 750 O O . PRO A 1 100 ? 8.696 23.517 8.967 1.00 65.56 100 PRO A O 1
ATOM 753 N N . LEU A 1 101 ? 7.223 21.828 8.888 1.00 67.44 101 LEU A N 1
ATOM 754 C CA . LEU A 1 101 ? 6.121 22.540 9.535 1.00 67.44 101 LEU A CA 1
ATOM 755 C C . LEU A 1 101 ? 5.877 21.975 10.937 1.00 67.44 101 LEU A C 1
ATOM 757 O O . LEU A 1 101 ? 6.003 20.774 11.178 1.00 67.44 101 LEU A O 1
ATOM 761 N N . PHE A 1 102 ? 5.509 22.845 11.878 1.00 68.19 102 PHE A N 1
ATOM 762 C CA . PHE A 1 102 ? 5.138 22.422 13.227 1.00 68.19 102 PHE A CA 1
ATOM 763 C C . PHE A 1 102 ? 3.931 21.474 13.178 1.00 68.19 102 PHE A C 1
ATOM 765 O O . PHE A 1 102 ? 2.906 21.803 12.585 1.00 68.19 102 PHE A O 1
ATOM 772 N N . GLY A 1 103 ? 4.055 20.305 13.812 1.00 69.44 103 GLY A N 1
ATOM 773 C CA . GLY A 1 103 ? 3.036 19.250 13.780 1.00 69.44 103 GLY A CA 1
ATOM 774 C C . GLY A 1 103 ? 3.164 18.270 12.606 1.00 69.44 103 GLY A C 1
ATOM 775 O O . GLY A 1 103 ? 2.435 17.281 12.580 1.00 69.44 103 GLY A O 1
ATOM 776 N N . CYS A 1 104 ? 4.097 18.497 11.676 1.00 74.12 104 CYS A N 1
ATOM 777 C CA . CYS A 1 104 ? 4.473 17.530 10.646 1.00 74.12 104 CYS A CA 1
ATOM 778 C C . CYS A 1 104 ? 5.649 16.660 11.104 1.00 74.12 104 CYS A C 1
ATOM 780 O O . CYS A 1 104 ? 6.348 16.977 12.068 1.00 74.12 104 CYS A O 1
ATOM 782 N N . SER A 1 105 ? 5.859 15.552 10.396 1.00 73.94 105 SER A N 1
ATOM 783 C CA . SER A 1 105 ? 6.964 14.645 10.682 1.00 73.94 105 SER A CA 1
ATOM 784 C C . SER A 1 105 ? 8.320 15.261 10.362 1.00 73.94 105 SER A C 1
ATOM 786 O O . SER A 1 105 ? 8.455 16.025 9.406 1.00 73.94 105 SER A O 1
ATOM 788 N N . THR A 1 106 ? 9.324 14.914 11.165 1.00 78.00 106 THR A N 1
ATOM 789 C CA . THR A 1 106 ? 10.712 15.323 10.925 1.00 78.00 106 THR A CA 1
ATOM 790 C C . THR A 1 106 ? 11.364 14.451 9.848 1.00 78.00 106 THR A C 1
ATOM 792 O O . THR A 1 106 ? 10.831 13.403 9.470 1.00 78.00 106 THR A O 1
ATOM 795 N N . LEU A 1 107 ? 12.530 14.872 9.351 1.00 74.50 107 LEU A N 1
ATOM 796 C CA . LEU A 1 107 ? 13.292 14.097 8.370 1.00 74.50 107 LEU A CA 1
ATOM 797 C C . LEU A 1 107 ? 13.735 12.745 8.947 1.00 74.50 107 LEU A C 1
ATOM 799 O O . LEU A 1 107 ? 13.637 11.724 8.273 1.00 74.50 107 LEU A O 1
ATOM 803 N N . GLU A 1 108 ? 14.114 12.719 10.224 1.00 73.88 108 GLU A N 1
ATOM 804 C CA . GLU A 1 108 ? 14.490 11.500 10.941 1.00 73.88 108 GLU A CA 1
ATOM 805 C C . GLU A 1 108 ? 13.317 10.515 11.024 1.00 73.88 108 GLU A C 1
ATOM 807 O O . GLU A 1 108 ? 13.488 9.327 10.761 1.00 73.88 108 GLU A O 1
ATOM 812 N N . GLN A 1 109 ? 12.107 11.004 11.320 1.00 76.56 109 GLN A N 1
ATOM 813 C CA . GLN A 1 109 ? 10.900 10.168 11.335 1.00 76.56 109 GLN A CA 1
ATOM 814 C C . GLN A 1 109 ? 10.575 9.616 9.943 1.00 76.56 109 GLN A C 1
ATOM 816 O O . GLN A 1 109 ? 10.211 8.448 9.805 1.00 76.56 109 GLN A O 1
ATOM 821 N N . TYR A 1 110 ? 10.733 10.443 8.905 1.00 75.94 110 TYR A N 1
ATOM 822 C CA . TYR A 1 110 ? 10.547 10.012 7.523 1.00 75.94 110 TYR A CA 1
ATOM 823 C C . TYR A 1 110 ? 11.549 8.922 7.119 1.00 75.94 110 TYR A C 1
ATOM 825 O O . TYR A 1 110 ? 11.192 8.023 6.362 1.00 75.94 110 TYR A O 1
ATOM 833 N N . TRP A 1 111 ? 12.789 8.976 7.609 1.00 74.88 111 TRP A N 1
ATOM 834 C CA . TRP A 1 111 ? 13.796 7.944 7.350 1.00 74.88 111 TRP A CA 1
ATOM 835 C C . TRP A 1 111 ? 13.581 6.667 8.158 1.00 74.88 111 TRP A C 1
ATOM 837 O O . TRP A 1 111 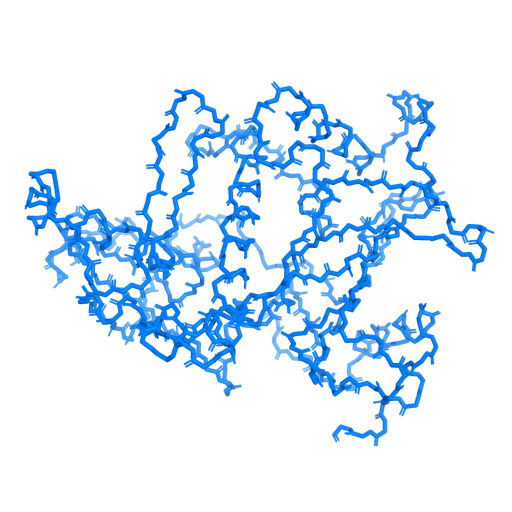? 13.868 5.575 7.669 1.00 74.88 111 TRP A O 1
ATOM 847 N N . GLU A 1 112 ? 13.015 6.778 9.354 1.00 77.00 112 GLU A N 1
ATOM 848 C CA . GLU A 1 112 ? 12.742 5.629 10.207 1.00 77.00 112 GLU A CA 1
ATOM 849 C C . GLU A 1 112 ? 11.605 4.742 9.677 1.00 77.00 112 GLU A C 1
ATOM 851 O O . GLU A 1 112 ? 11.726 3.513 9.683 1.00 77.00 112 GLU A O 1
ATOM 856 N N . TRP A 1 113 ? 10.489 5.322 9.219 1.00 81.38 113 TRP A N 1
ATOM 857 C CA . TRP A 1 113 ? 9.322 4.523 8.819 1.00 81.38 113 TRP A CA 1
ATOM 858 C C . TRP A 1 113 ? 9.617 3.497 7.721 1.00 81.38 113 TRP A C 1
ATOM 860 O O . TRP A 1 113 ? 9.144 2.363 7.835 1.00 81.38 113 TRP A O 1
ATOM 870 N N . PRO A 1 114 ? 10.400 3.816 6.676 1.00 80.31 114 PRO A N 1
ATOM 871 C CA . PRO A 1 114 ? 10.820 2.831 5.698 1.00 80.31 114 PRO A CA 1
ATOM 872 C C . PRO A 1 114 ? 11.597 1.666 6.306 1.00 80.31 114 PRO A C 1
ATOM 874 O O . PRO A 1 114 ? 11.305 0.528 5.939 1.00 80.31 114 PRO A O 1
ATOM 877 N N . LEU A 1 115 ? 12.501 1.915 7.259 1.00 78.50 115 LEU A N 1
ATOM 878 C CA . LEU A 1 115 ? 13.243 0.860 7.956 1.00 78.50 115 LEU A CA 1
ATOM 879 C C . LEU A 1 115 ? 12.288 -0.017 8.779 1.00 78.50 115 LEU A C 1
ATOM 881 O O . LEU A 1 115 ? 12.252 -1.234 8.621 1.00 78.50 115 LEU A O 1
ATOM 885 N N . GLN A 1 116 ? 11.396 0.575 9.575 1.00 81.75 116 GLN A N 1
ATOM 886 C CA . GLN A 1 116 ? 10.386 -0.215 10.293 1.00 81.75 116 GLN A CA 1
ATOM 887 C C . GLN A 1 116 ? 9.499 -1.028 9.334 1.00 81.75 116 GLN A C 1
ATOM 889 O O . GLN A 1 116 ? 9.164 -2.183 9.607 1.00 81.75 116 GLN A O 1
ATOM 894 N N . SER A 1 117 ? 9.136 -0.446 8.186 1.00 87.25 117 SER A N 1
ATOM 895 C CA . SER A 1 117 ? 8.288 -1.107 7.196 1.00 87.25 117 SER A CA 1
ATOM 896 C C . SER A 1 117 ? 8.989 -2.267 6.489 1.00 87.25 117 SER A C 1
ATOM 898 O O . SER A 1 117 ? 8.344 -3.288 6.261 1.00 87.25 117 SER A O 1
ATOM 900 N N . PHE A 1 118 ? 10.289 -2.180 6.181 1.00 86.31 118 PHE A N 1
ATOM 901 C CA . PHE A 1 118 ? 10.984 -3.331 5.604 1.00 86.31 118 PHE A CA 1
ATOM 902 C C . PHE A 1 118 ? 11.116 -4.452 6.615 1.00 86.31 118 PHE A C 1
ATOM 904 O O . PHE A 1 118 ? 10.870 -5.592 6.236 1.00 86.31 118 PHE A O 1
ATOM 911 N N . GLU A 1 119 ? 11.403 -4.170 7.890 1.00 85.38 119 GLU A N 1
ATOM 912 C CA . GLU A 1 119 ? 11.453 -5.241 8.890 1.00 85.38 119 GLU A CA 1
ATOM 913 C C . GLU A 1 119 ? 10.083 -5.911 9.034 1.00 85.38 119 GLU A C 1
ATOM 915 O O . GLU A 1 119 ? 9.980 -7.139 9.035 1.00 85.38 119 GLU A O 1
ATOM 920 N N . PHE A 1 120 ? 9.008 -5.117 9.033 1.00 91.31 120 PHE A N 1
ATOM 921 C CA . PHE A 1 120 ? 7.647 -5.637 8.967 1.00 91.31 120 PHE A CA 1
ATOM 922 C C . PHE A 1 120 ? 7.444 -6.558 7.758 1.00 91.31 120 PHE A C 1
ATOM 924 O O . PHE A 1 120 ? 7.035 -7.708 7.928 1.00 91.31 120 PHE A O 1
ATOM 931 N N . TYR A 1 121 ? 7.752 -6.104 6.542 1.00 92.75 121 TYR A N 1
ATOM 932 C CA . TYR A 1 121 ? 7.521 -6.907 5.343 1.00 92.75 121 TYR A CA 1
ATOM 933 C C . TYR A 1 121 ? 8.442 -8.128 5.243 1.00 92.75 121 TYR A C 1
ATOM 935 O O . TYR A 1 121 ? 7.993 -9.170 4.771 1.00 92.75 121 TYR A O 1
ATOM 943 N N . ARG A 1 122 ? 9.682 -8.051 5.739 1.00 91.06 122 ARG A N 1
ATOM 944 C CA . ARG A 1 122 ? 10.611 -9.185 5.845 1.00 91.06 122 ARG A CA 1
ATOM 945 C C . ARG A 1 122 ? 10.045 -10.265 6.763 1.00 91.06 122 ARG A C 1
ATOM 947 O O . ARG A 1 122 ? 10.021 -11.441 6.404 1.00 91.06 122 ARG A O 1
ATOM 954 N N . LEU A 1 123 ? 9.528 -9.873 7.930 1.00 91.06 123 LEU A N 1
ATOM 955 C CA . LEU A 1 123 ? 8.871 -10.795 8.858 1.00 91.06 123 LEU A CA 1
ATOM 956 C C . LEU A 1 123 ? 7.583 -11.387 8.259 1.00 91.06 123 LEU A C 1
ATOM 958 O O . LEU A 1 123 ? 7.320 -12.578 8.440 1.00 91.06 123 LEU A O 1
ATOM 962 N N . MET A 1 124 ? 6.810 -10.599 7.504 1.00 92.44 124 MET A N 1
ATOM 963 C CA . MET A 1 124 ? 5.627 -11.093 6.788 1.00 92.44 124 MET A CA 1
ATOM 964 C C . MET A 1 124 ? 5.986 -12.065 5.656 1.00 92.44 124 MET A C 1
ATOM 966 O O . MET A 1 124 ? 5.296 -13.071 5.498 1.00 92.44 124 MET A O 1
ATOM 970 N N . ALA A 1 125 ? 7.069 -11.823 4.915 1.00 91.94 125 ALA A N 1
ATOM 971 C CA . ALA A 1 125 ? 7.553 -12.726 3.873 1.00 91.94 125 ALA A CA 1
ATOM 972 C C . ALA A 1 125 ? 7.977 -14.082 4.460 1.00 91.94 125 ALA A C 1
ATOM 974 O O . ALA A 1 125 ? 7.469 -15.118 4.032 1.00 91.94 125 ALA A O 1
ATOM 975 N N . ASN A 1 126 ? 8.791 -14.074 5.523 1.00 89.56 126 ASN A N 1
ATOM 976 C CA . ASN A 1 126 ? 9.177 -15.295 6.243 1.00 89.56 126 ASN A CA 1
ATOM 977 C C . ASN A 1 126 ? 7.947 -16.077 6.738 1.00 89.56 126 ASN A C 1
ATOM 979 O O . ASN A 1 126 ? 7.911 -17.307 6.711 1.00 89.56 126 ASN A O 1
ATOM 983 N N . ARG A 1 127 ? 6.910 -15.369 7.204 1.00 88.62 127 ARG A N 1
ATOM 984 C CA . ARG A 1 127 ? 5.650 -15.990 7.632 1.00 88.62 127 ARG A CA 1
ATOM 985 C C . ARG A 1 127 ? 4.906 -16.639 6.461 1.00 88.62 127 ARG A C 1
ATOM 987 O O . ARG A 1 127 ? 4.384 -17.742 6.617 1.00 88.62 127 ARG A O 1
ATOM 994 N N . ASP A 1 128 ? 4.812 -15.961 5.324 1.00 90.00 128 ASP A N 1
ATOM 995 C CA . ASP A 1 128 ? 4.085 -16.448 4.149 1.00 90.00 128 ASP A CA 1
ATOM 996 C C . ASP A 1 128 ? 4.756 -17.668 3.493 1.00 90.00 128 ASP A C 1
ATOM 998 O O . ASP A 1 128 ? 4.049 -18.527 2.945 1.00 90.00 128 ASP A O 1
ATOM 1002 N N . GLU A 1 129 ? 6.085 -17.770 3.585 1.00 86.31 129 GLU A N 1
ATOM 1003 C CA . GLU A 1 129 ? 6.862 -18.960 3.209 1.00 86.31 129 GLU A CA 1
ATOM 1004 C C . GLU A 1 129 ? 6.483 -20.161 4.080 1.00 86.31 129 GLU A C 1
ATOM 1006 O O . GLU A 1 129 ? 6.035 -21.176 3.551 1.00 86.31 129 GLU A O 1
ATOM 1011 N N . LEU A 1 130 ? 6.497 -20.005 5.410 1.00 82.56 130 LEU A N 1
ATOM 1012 C CA . LEU A 1 130 ? 6.129 -21.076 6.349 1.00 82.56 130 LEU A CA 1
ATOM 1013 C C . LEU A 1 130 ? 4.698 -21.605 6.150 1.00 82.56 130 LEU A C 1
ATOM 1015 O O . LEU A 1 130 ? 4.423 -22.770 6.428 1.00 82.56 130 LEU A O 1
ATOM 1019 N N . ILE A 1 131 ? 3.765 -20.768 5.680 1.00 79.56 131 ILE A N 1
ATOM 1020 C CA . ILE A 1 131 ? 2.394 -21.199 5.353 1.00 79.56 131 ILE A CA 1
ATOM 1021 C C . ILE A 1 131 ? 2.365 -22.056 4.076 1.00 79.56 131 ILE A C 1
ATOM 1023 O O . ILE A 1 131 ? 1.505 -22.925 3.948 1.00 79.56 131 ILE A O 1
ATOM 1027 N N . GLY A 1 132 ? 3.274 -21.813 3.124 1.00 64.81 132 GLY A N 1
ATOM 1028 C CA . GLY A 1 132 ? 3.388 -22.586 1.883 1.00 64.81 132 GLY A CA 1
ATOM 1029 C C . GLY A 1 132 ? 3.750 -24.057 2.097 1.00 64.81 132 GLY A C 1
ATOM 1030 O O . GLY A 1 132 ? 3.303 -24.897 1.324 1.00 64.81 132 GLY A O 1
ATOM 1031 N N . ASP A 1 133 ? 4.449 -24.373 3.186 1.00 60.16 133 ASP A N 1
ATOM 1032 C CA . ASP A 1 133 ? 4.954 -25.720 3.488 1.00 60.16 133 ASP A CA 1
ATOM 1033 C C . ASP A 1 133 ? 3.926 -26.630 4.203 1.00 60.16 133 ASP A C 1
ATOM 1035 O O . ASP A 1 133 ? 4.287 -27.569 4.913 1.00 60.16 133 ASP A O 1
ATOM 1039 N N . GLY A 1 134 ? 2.621 -26.363 4.056 1.00 56.28 134 GLY A N 1
ATOM 1040 C CA . GLY A 1 134 ? 1.550 -27.221 4.594 1.00 56.28 134 GLY A CA 1
ATOM 1041 C C . GLY A 1 134 ? 1.254 -27.052 6.093 1.00 56.28 134 GLY A C 1
ATOM 1042 O O . GLY A 1 134 ? 0.498 -27.831 6.676 1.00 56.28 134 GLY A O 1
ATOM 1043 N N . LEU A 1 135 ? 1.789 -26.013 6.742 1.00 56.19 135 LEU A N 1
ATOM 1044 C CA . LEU A 1 135 ? 1.459 -25.631 8.124 1.00 56.19 135 LEU A CA 1
ATOM 1045 C C . LEU A 1 135 ? 0.151 -24.812 8.182 1.00 56.19 135 LEU A C 1
ATOM 1047 O O . LEU A 1 135 ? 0.118 -23.682 8.670 1.00 56.19 135 LEU A O 1
ATOM 1051 N N . GLU A 1 136 ? -0.961 -25.393 7.716 1.00 51.72 136 GLU A N 1
ATOM 1052 C CA . GLU A 1 136 ? -2.277 -24.733 7.569 1.00 51.72 136 GLU A CA 1
ATOM 1053 C C . GLU A 1 136 ? -2.826 -24.123 8.876 1.00 51.72 136 GLU A C 1
ATOM 1055 O O . GLU A 1 136 ? -3.549 -23.126 8.860 1.00 51.72 136 GLU A O 1
ATOM 1060 N N . ARG A 1 137 ? -2.417 -24.647 10.042 1.00 49.47 137 ARG A N 1
ATOM 1061 C CA . ARG A 1 137 ? -2.773 -24.094 11.365 1.00 49.47 137 ARG A CA 1
ATOM 1062 C C . ARG A 1 137 ? -2.154 -22.713 11.662 1.00 49.47 137 ARG A C 1
ATOM 1064 O O . ARG A 1 137 ? -2.550 -22.087 12.639 1.00 49.47 137 ARG A O 1
ATOM 1071 N N . ALA A 1 138 ? -1.220 -22.214 10.844 1.00 51.91 138 ALA A N 1
ATOM 1072 C CA . ALA A 1 138 ? -0.594 -20.889 10.981 1.00 51.91 138 ALA A CA 1
ATOM 1073 C C . ALA A 1 138 ? -1.362 -19.750 10.269 1.00 51.91 138 ALA A C 1
ATOM 1075 O O . ALA A 1 138 ? -0.984 -18.575 10.352 1.00 51.91 138 ALA A O 1
ATOM 1076 N N . ALA A 1 139 ? -2.445 -20.077 9.560 1.00 56.28 139 ALA A N 1
ATOM 1077 C CA . ALA A 1 139 ? -2.992 -19.231 8.510 1.00 56.28 139 ALA A CA 1
ATOM 1078 C C . ALA A 1 139 ? -4.009 -18.165 8.953 1.00 56.28 139 ALA A C 1
ATOM 1080 O O . ALA A 1 139 ? -4.758 -17.736 8.092 1.00 56.28 139 ALA A O 1
ATOM 1081 N N . GLY A 1 140 ? -4.021 -17.699 10.215 1.00 65.12 140 GLY A N 1
ATOM 1082 C CA . GLY A 1 140 ? -4.831 -16.565 10.726 1.00 65.12 140 GLY A CA 1
ATOM 1083 C C . GLY A 1 140 ? -5.795 -15.902 9.722 1.00 65.12 140 GLY A C 1
ATOM 1084 O O . GLY A 1 140 ? -6.869 -16.430 9.453 1.00 65.12 140 GLY A O 1
ATOM 1085 N N . ALA A 1 141 ? -5.395 -14.770 9.130 1.00 69.56 141 ALA A N 1
ATOM 1086 C CA . ALA A 1 141 ? -6.109 -14.129 8.011 1.00 69.56 141 ALA A CA 1
ATOM 1087 C C . ALA A 1 141 ? -5.641 -14.567 6.597 1.00 69.56 141 ALA A C 1
ATOM 1089 O O . ALA A 1 141 ? -6.118 -14.035 5.591 1.00 69.56 141 ALA A O 1
ATOM 1090 N N . GLY A 1 142 ? -4.751 -15.554 6.508 1.00 85.00 142 GLY A N 1
ATOM 1091 C CA . GLY A 1 142 ? -4.140 -16.085 5.288 1.00 85.00 142 GLY A CA 1
ATOM 1092 C C . GLY A 1 142 ? -2.687 -15.641 5.110 1.00 85.00 142 GLY A C 1
ATOM 1093 O O . GLY A 1 142 ? -2.016 -15.266 6.081 1.00 85.00 142 GLY A O 1
ATOM 1094 N N . LYS A 1 143 ? -2.211 -15.699 3.861 1.00 90.19 143 LYS A N 1
ATOM 1095 C CA . LYS A 1 143 ? -0.960 -15.061 3.431 1.00 90.19 143 LYS A CA 1
ATOM 1096 C C . LYS A 1 143 ? -1.172 -13.559 3.246 1.00 90.19 143 LYS A C 1
ATOM 1098 O O . LYS A 1 143 ? -2.259 -13.145 2.847 1.00 90.19 143 LYS A O 1
ATOM 1103 N N . PHE A 1 144 ? -0.146 -12.768 3.529 1.00 92.94 144 PHE A N 1
ATOM 1104 C CA . PHE A 1 144 ? -0.142 -11.327 3.280 1.00 92.94 144 PHE A CA 1
ATOM 1105 C C . PHE A 1 144 ? 0.189 -10.991 1.821 1.00 92.94 144 PHE A C 1
ATOM 1107 O O . PHE A 1 144 ? -0.222 -9.950 1.330 1.00 92.94 144 PHE A O 1
ATOM 1114 N N . GLY A 1 145 ? 0.888 -11.877 1.114 1.00 93.19 145 GLY A N 1
ATOM 1115 C CA . GLY A 1 145 ? 1.398 -11.633 -0.231 1.00 93.19 145 GLY A CA 1
ATOM 1116 C C . GLY A 1 145 ? 2.779 -10.977 -0.245 1.00 93.19 145 GLY A C 1
ATOM 1117 O O . GLY A 1 145 ? 3.138 -10.384 -1.255 1.00 93.19 145 GLY A O 1
ATOM 1118 N N . ALA A 1 146 ? 3.547 -11.053 0.848 1.00 94.00 146 ALA A N 1
ATOM 1119 C CA . ALA A 1 146 ? 4.921 -10.548 0.883 1.00 94.00 146 ALA A CA 1
ATOM 1120 C C . ALA A 1 146 ? 5.909 -11.640 0.455 1.00 94.00 146 ALA A C 1
ATOM 1122 O O . ALA A 1 146 ? 5.795 -12.788 0.885 1.00 94.00 146 ALA A O 1
ATOM 1123 N N . LYS A 1 147 ? 6.905 -11.279 -0.357 1.00 93.31 147 LYS A N 1
ATOM 1124 C CA . LYS A 1 147 ? 8.053 -12.135 -0.683 1.00 93.31 147 LYS A CA 1
ATOM 1125 C C . LYS A 1 147 ? 9.334 -11.313 -0.698 1.00 93.31 147 LYS A C 1
ATOM 1127 O O . LYS A 1 147 ? 9.326 -10.193 -1.202 1.00 93.31 147 LYS A O 1
ATOM 1132 N N . MET A 1 148 ? 10.428 -11.886 -0.205 1.00 91.88 148 MET A N 1
ATOM 1133 C CA . MET A 1 148 ? 11.756 -11.318 -0.431 1.00 91.88 148 MET A CA 1
ATOM 1134 C C . MET A 1 148 ? 12.215 -11.704 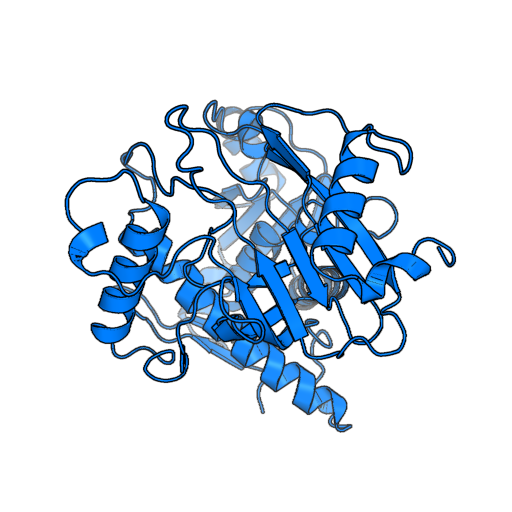-1.836 1.00 91.88 148 MET A C 1
ATOM 1136 O O . MET A 1 148 ? 12.182 -12.877 -2.206 1.00 91.88 148 MET A O 1
ATOM 1140 N N . LYS A 1 149 ? 12.599 -10.715 -2.638 1.00 89.94 149 LYS A N 1
ATOM 1141 C CA . LYS A 1 149 ? 13.097 -10.897 -4.005 1.00 89.94 149 LYS A CA 1
ATOM 1142 C C . LYS A 1 149 ? 14.357 -10.070 -4.204 1.00 89.94 149 LYS A C 1
ATOM 1144 O O . LYS A 1 149 ? 14.602 -9.112 -3.474 1.00 89.94 149 LYS A O 1
ATOM 1149 N N . THR A 1 150 ? 15.157 -10.433 -5.193 1.00 86.81 150 THR A N 1
ATOM 1150 C CA . THR A 1 150 ? 16.361 -9.689 -5.546 1.00 86.81 150 THR A CA 1
ATOM 1151 C C . THR A 1 150 ? 15.966 -8.450 -6.346 1.00 86.81 150 THR A C 1
ATOM 1153 O O . THR A 1 150 ? 15.476 -8.561 -7.469 1.00 86.81 150 THR A O 1
ATOM 1156 N N . LEU A 1 151 ? 16.156 -7.262 -5.775 1.00 85.56 151 LEU A N 1
ATOM 1157 C CA . LEU A 1 151 ? 15.949 -5.989 -6.459 1.00 85.56 151 LEU A CA 1
ATOM 1158 C C . LEU A 1 151 ? 17.243 -5.544 -7.127 1.00 85.56 151 LEU A C 1
ATOM 1160 O O . LEU A 1 151 ? 18.210 -5.252 -6.431 1.00 85.56 151 LEU A O 1
ATOM 1164 N N . PHE A 1 152 ? 17.224 -5.439 -8.452 1.00 80.69 152 PHE A N 1
ATOM 1165 C CA . PHE A 1 152 ? 18.275 -4.834 -9.253 1.00 80.69 152 PHE A CA 1
ATOM 1166 C C . PHE A 1 152 ? 18.000 -3.342 -9.443 1.00 80.69 152 PHE A C 1
ATOM 1168 O O . PHE A 1 152 ? 17.031 -2.971 -10.104 1.00 80.69 152 PHE A O 1
ATOM 1175 N N . GLN A 1 153 ? 18.837 -2.483 -8.869 1.00 77.06 153 GLN A N 1
ATOM 1176 C CA . GLN A 1 153 ? 18.682 -1.033 -8.942 1.00 77.06 153 GLN A CA 1
ATOM 1177 C C . GLN A 1 153 ? 19.815 -0.391 -9.744 1.00 77.06 153 GLN A C 1
ATOM 1179 O O . GLN A 1 153 ? 20.997 -0.662 -9.509 1.00 77.06 153 GLN A O 1
ATOM 1184 N N . PHE A 1 154 ? 19.439 0.474 -10.682 1.00 73.00 154 PHE A N 1
ATOM 1185 C CA . PHE A 1 154 ? 20.333 1.065 -11.677 1.00 73.00 154 PHE A CA 1
ATOM 1186 C C . PHE A 1 154 ? 20.432 2.573 -11.493 1.00 73.00 154 PHE A C 1
ATOM 1188 O O . PHE A 1 154 ? 19.462 3.228 -11.124 1.00 73.00 154 PHE A O 1
ATOM 1195 N N . PHE A 1 155 ? 21.605 3.126 -11.779 1.00 69.25 155 PHE A N 1
ATOM 1196 C CA . PHE A 1 155 ? 21.886 4.556 -11.686 1.00 69.25 155 PHE A CA 1
ATOM 1197 C C . PHE A 1 155 ? 22.580 4.985 -12.973 1.00 69.25 155 PHE A C 1
ATOM 1199 O O . PHE A 1 155 ? 23.389 4.230 -13.511 1.00 69.25 155 PHE A O 1
ATOM 1206 N N . GLN A 1 156 ? 22.266 6.179 -13.472 1.00 63.84 156 GLN A N 1
ATOM 1207 C CA . GLN A 1 156 ? 22.884 6.712 -14.689 1.00 63.84 156 GLN A CA 1
ATOM 1208 C C . GLN A 1 156 ? 24.388 6.959 -14.496 1.00 63.84 156 GLN A C 1
ATOM 1210 O O . GLN A 1 156 ? 25.155 6.850 -15.453 1.00 63.84 156 GLN A O 1
ATOM 1215 N N . HIS A 1 157 ? 24.811 7.229 -13.256 1.00 59.75 157 HIS A N 1
ATOM 1216 C CA . HIS A 1 157 ? 26.198 7.481 -12.879 1.00 59.75 157 HIS A CA 1
ATOM 1217 C C . HIS A 1 157 ? 26.613 6.654 -11.645 1.00 59.75 157 HIS A C 1
ATOM 1219 O O . HIS A 1 157 ? 25.757 6.291 -10.832 1.00 59.75 157 HIS A O 1
ATOM 1225 N N . PRO A 1 158 ? 27.911 6.323 -11.490 1.00 56.91 158 PRO A N 1
ATOM 1226 C CA . PRO A 1 158 ? 28.414 5.662 -10.287 1.00 56.91 158 PRO A CA 1
ATOM 1227 C C . PRO A 1 158 ? 28.235 6.556 -9.049 1.00 56.91 158 PRO A C 1
ATOM 1229 O O . PRO A 1 158 ? 28.559 7.737 -9.097 1.00 56.91 158 PRO A O 1
ATOM 1232 N N . ILE A 1 159 ? 27.783 5.982 -7.927 1.00 56.09 159 ILE A N 1
ATOM 1233 C CA . ILE A 1 159 ? 27.631 6.708 -6.644 1.00 56.09 159 ILE A CA 1
ATOM 1234 C C . ILE A 1 159 ? 28.964 6.809 -5.873 1.00 56.09 159 ILE A C 1
ATOM 1236 O O . ILE A 1 159 ? 29.091 7.618 -4.967 1.00 56.09 159 ILE A O 1
ATOM 1240 N N . GLU A 1 160 ? 29.976 6.005 -6.218 1.00 52.81 160 GLU A N 1
ATOM 1241 C CA . GLU A 1 160 ? 31.241 5.891 -5.463 1.00 52.81 160 GLU A CA 1
ATOM 1242 C C . GLU A 1 160 ? 32.201 7.082 -5.609 1.00 52.81 160 GLU A C 1
ATOM 1244 O O . GLU A 1 160 ? 33.262 7.095 -4.988 1.00 52.81 160 GLU A O 1
ATOM 1249 N N . ASP A 1 161 ? 31.864 8.084 -6.415 1.00 48.03 161 ASP A N 1
ATOM 1250 C CA . ASP A 1 161 ? 32.715 9.255 -6.554 1.00 48.03 161 ASP A CA 1
ATOM 1251 C C . ASP A 1 161 ? 32.464 10.204 -5.369 1.00 48.03 161 ASP A C 1
ATOM 1253 O O . ASP A 1 161 ? 31.507 10.975 -5.363 1.00 48.03 161 ASP A O 1
ATOM 1257 N N . GLU A 1 162 ? 33.324 10.164 -4.343 1.00 44.88 162 GLU A N 1
ATOM 1258 C CA . GLU A 1 162 ? 33.320 11.135 -3.229 1.00 44.88 162 GLU A CA 1
ATOM 1259 C C . GLU A 1 162 ? 33.428 12.595 -3.726 1.00 44.88 162 GLU A C 1
ATOM 1261 O O . GLU A 1 162 ? 33.138 13.536 -2.983 1.00 44.88 162 GLU A O 1
ATOM 1266 N N . SER A 1 163 ? 33.785 12.819 -5.000 1.00 45.88 163 SER A N 1
ATOM 1267 C CA . SER A 1 163 ? 33.713 14.140 -5.631 1.00 45.88 163 SER A CA 1
ATOM 1268 C C . SER A 1 163 ? 32.283 14.615 -5.940 1.00 45.88 163 SER A C 1
ATOM 1270 O O . SER A 1 163 ? 32.083 15.811 -6.166 1.00 45.88 163 SER A O 1
ATOM 1272 N N . CYS A 1 164 ? 31.270 13.739 -5.884 1.00 48.06 164 CYS A N 1
ATOM 1273 C CA . CYS A 1 164 ? 29.852 14.114 -5.959 1.00 48.06 164 CYS A CA 1
ATOM 1274 C C . CYS A 1 164 ? 29.382 14.904 -4.729 1.00 48.06 164 CYS A C 1
ATOM 1276 O O . CYS A 1 164 ? 28.403 15.636 -4.822 1.00 48.06 164 CYS A O 1
ATOM 1278 N N . VAL A 1 165 ? 30.113 14.835 -3.610 1.00 44.72 165 VAL A N 1
ATOM 1279 C CA . VAL A 1 165 ? 29.731 15.467 -2.335 1.00 44.72 165 VAL A CA 1
ATOM 1280 C C . VAL A 1 165 ? 29.879 16.999 -2.378 1.00 44.72 165 VAL A C 1
ATOM 1282 O O . VAL A 1 165 ? 29.333 17.703 -1.535 1.00 44.72 165 VAL A O 1
ATOM 1285 N N . HIS A 1 166 ? 30.613 17.559 -3.349 1.00 40.56 166 HIS A N 1
ATOM 1286 C CA . HIS A 1 166 ? 30.879 19.001 -3.399 1.00 40.56 166 HIS A CA 1
ATOM 1287 C C . HIS A 1 166 ? 30.743 19.575 -4.818 1.00 40.56 166 HIS A C 1
ATOM 1289 O O . HIS A 1 166 ? 31.729 19.755 -5.531 1.00 40.56 166 HIS A O 1
ATOM 1295 N N . GLY A 1 167 ? 29.514 19.950 -5.202 1.00 47.16 167 GLY A N 1
ATOM 1296 C CA . GLY A 1 167 ? 29.298 20.979 -6.233 1.00 47.16 167 GLY A CA 1
ATOM 1297 C C . GLY A 1 167 ? 28.308 20.683 -7.364 1.00 47.16 167 GLY A C 1
ATOM 1298 O O . GLY A 1 167 ? 28.241 21.483 -8.297 1.00 47.16 167 GLY A O 1
ATOM 1299 N N . ARG A 1 168 ? 27.536 19.590 -7.327 1.00 51.56 168 ARG A N 1
ATOM 1300 C CA . ARG A 1 168 ? 26.475 19.301 -8.315 1.00 51.56 168 ARG A CA 1
ATOM 1301 C C . ARG A 1 168 ? 25.178 18.921 -7.586 1.00 51.56 168 ARG A C 1
ATOM 1303 O O . ARG A 1 168 ? 25.249 18.241 -6.576 1.00 51.56 168 ARG A O 1
ATOM 1310 N N . ASP A 1 169 ? 24.023 19.401 -8.058 1.00 53.34 169 ASP A N 1
ATOM 1311 C CA . ASP A 1 169 ? 22.677 19.113 -7.510 1.00 53.34 169 ASP A CA 1
ATOM 1312 C C . ASP A 1 169 ? 22.311 17.630 -7.727 1.00 53.34 169 ASP A C 1
ATOM 1314 O O . ASP A 1 169 ? 21.527 17.294 -8.613 1.00 53.34 169 ASP A O 1
ATOM 1318 N N . ASP A 1 170 ? 22.941 16.733 -6.960 1.00 60.84 170 ASP A N 1
ATOM 1319 C CA . ASP A 1 170 ? 22.722 15.284 -6.998 1.00 60.84 170 ASP A CA 1
ATOM 1320 C C . ASP A 1 170 ? 22.067 14.787 -5.700 1.00 60.84 170 ASP A C 1
ATOM 1322 O O . ASP A 1 170 ? 22.578 13.944 -4.958 1.00 60.84 170 ASP A O 1
ATOM 1326 N N . ARG A 1 171 ? 20.862 15.314 -5.455 1.00 64.06 171 ARG A N 1
ATOM 1327 C CA . ARG A 1 171 ? 20.004 14.992 -4.301 1.00 64.06 171 ARG A CA 1
ATOM 1328 C C . ARG A 1 171 ? 19.750 13.492 -4.107 1.00 64.06 171 ARG A C 1
ATOM 1330 O O . ARG A 1 171 ? 19.364 13.069 -3.018 1.00 64.06 171 ARG A O 1
ATOM 1337 N N . HIS A 1 172 ? 19.914 12.683 -5.156 1.00 64.62 172 HIS A N 1
ATOM 1338 C CA . HIS A 1 172 ? 19.737 11.236 -5.072 1.00 64.62 172 HIS A CA 1
ATOM 1339 C C . HIS A 1 172 ? 20.939 10.554 -4.405 1.00 64.62 172 HIS 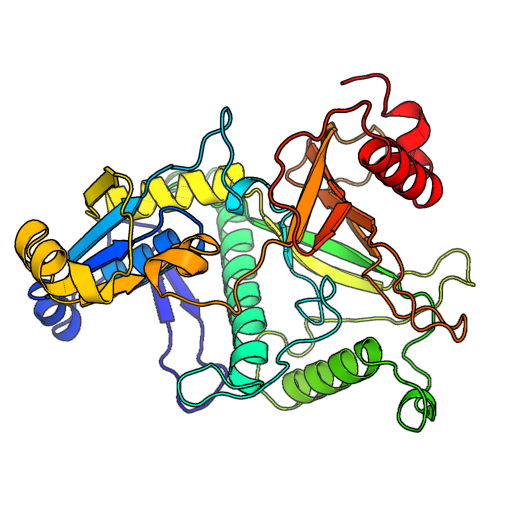A C 1
ATOM 1341 O O . HIS A 1 172 ? 20.750 9.675 -3.559 1.00 64.62 172 HIS A O 1
ATOM 1347 N N . CYS A 1 173 ? 22.158 10.981 -4.744 1.00 64.50 173 CYS A N 1
ATOM 1348 C CA . CYS A 1 173 ? 23.380 10.514 -4.095 1.00 64.50 173 CYS A CA 1
ATOM 1349 C C . CYS A 1 173 ? 23.450 10.964 -2.632 1.00 64.50 173 CYS A C 1
ATOM 1351 O O . CYS A 1 173 ? 23.696 10.122 -1.768 1.00 64.50 173 CYS A O 1
ATOM 1353 N N . ASP A 1 174 ? 23.136 12.228 -2.334 1.00 66.62 174 ASP A N 1
ATOM 1354 C CA . ASP A 1 174 ? 23.132 12.754 -0.957 1.00 66.62 174 ASP A CA 1
ATOM 1355 C C . ASP A 1 174 ? 22.230 11.918 -0.040 1.00 66.62 174 ASP A C 1
ATOM 1357 O O . ASP A 1 174 ? 22.666 11.391 0.985 1.00 66.62 174 ASP A O 1
ATOM 1361 N N . LYS A 1 175 ? 20.992 11.672 -0.483 1.00 69.25 175 LYS A N 1
ATOM 1362 C CA . LYS A 1 175 ? 20.018 10.833 0.226 1.00 69.25 175 LYS A CA 1
ATOM 1363 C C . LYS A 1 175 ? 20.529 9.412 0.472 1.00 69.25 175 LYS A C 1
ATOM 1365 O O . LYS A 1 175 ? 20.233 8.813 1.506 1.00 69.25 175 LYS A O 1
ATOM 1370 N N . TYR A 1 176 ? 21.258 8.845 -0.488 1.00 69.44 176 TYR A N 1
ATOM 1371 C CA . TYR A 1 176 ? 21.838 7.513 -0.351 1.00 69.44 176 TYR A CA 1
ATOM 1372 C C . TYR A 1 176 ? 22.915 7.491 0.744 1.00 69.44 176 TYR A C 1
ATOM 1374 O O . TYR A 1 176 ? 22.910 6.591 1.587 1.00 69.44 176 TYR A O 1
ATOM 1382 N N . PHE A 1 177 ? 23.825 8.469 0.746 1.00 68.88 177 PHE A N 1
ATOM 1383 C CA . PHE A 1 177 ? 24.890 8.573 1.746 1.00 68.88 177 PHE A CA 1
ATOM 1384 C C . PHE A 1 177 ? 24.348 8.850 3.151 1.00 68.88 177 PHE A C 1
ATOM 1386 O O . PHE A 1 177 ? 24.795 8.217 4.109 1.00 68.88 177 PHE A O 1
ATOM 1393 N N . GLU A 1 178 ? 23.354 9.729 3.278 1.00 68.69 178 GLU A N 1
ATOM 1394 C CA . GLU A 1 178 ? 22.702 10.028 4.557 1.00 68.69 178 GLU A CA 1
ATOM 1395 C C . GLU A 1 178 ? 22.012 8.791 5.141 1.00 68.69 178 GLU A C 1
ATOM 1397 O O . GLU A 1 178 ? 22.235 8.451 6.303 1.00 68.69 178 GLU A O 1
ATOM 1402 N N . MET A 1 179 ? 21.249 8.054 4.324 1.00 67.06 179 MET A N 1
ATOM 1403 C CA . MET A 1 179 ? 20.578 6.833 4.777 1.00 67.06 179 MET A CA 1
ATOM 1404 C C . MET A 1 179 ? 21.580 5.730 5.143 1.00 67.06 179 MET A C 1
ATOM 1406 O O . MET A 1 179 ? 21.386 5.032 6.135 1.00 67.06 179 MET A O 1
ATOM 1410 N N . LYS A 1 180 ? 22.681 5.602 4.385 1.00 67.94 180 LYS A N 1
ATOM 1411 C CA . LYS A 1 180 ? 23.763 4.656 4.701 1.00 67.94 180 LYS A CA 1
ATOM 1412 C C . LYS A 1 180 ? 24.407 4.990 6.045 1.00 67.94 180 LYS A C 1
ATOM 1414 O O . LYS A 1 180 ? 24.591 4.105 6.871 1.00 67.94 180 LYS A O 1
ATOM 1419 N N . THR A 1 181 ? 24.695 6.268 6.277 1.00 67.94 181 THR A N 1
ATOM 1420 C CA . THR A 1 181 ? 25.255 6.745 7.548 1.00 67.94 181 THR A CA 1
ATOM 1421 C C . THR A 1 181 ? 24.296 6.470 8.709 1.00 67.94 181 THR A C 1
ATOM 1423 O O . THR A 1 181 ? 24.731 6.024 9.769 1.00 67.94 181 THR A O 1
ATOM 1426 N N . LEU A 1 182 ? 22.989 6.690 8.515 1.00 64.69 182 LEU A N 1
ATOM 1427 C CA . LEU A 1 182 ? 21.974 6.377 9.521 1.00 64.69 182 LEU A CA 1
ATOM 1428 C C . LEU A 1 182 ? 21.956 4.877 9.854 1.00 64.69 182 LEU A C 1
ATOM 1430 O O . LEU A 1 182 ? 22.008 4.534 11.034 1.00 64.69 182 LEU A O 1
ATOM 1434 N N . ASP A 1 183 ? 21.935 4.001 8.847 1.00 63.91 183 ASP A N 1
ATOM 1435 C CA . ASP A 1 183 ? 21.954 2.542 9.033 1.00 63.91 183 ASP A CA 1
ATOM 1436 C C . ASP A 1 183 ? 23.210 2.065 9.780 1.00 63.91 183 ASP A C 1
ATOM 1438 O O . ASP A 1 183 ? 23.113 1.285 10.723 1.00 63.91 183 ASP A O 1
ATOM 1442 N N . GLU A 1 184 ? 24.388 2.600 9.440 1.00 67.00 184 GLU A N 1
ATOM 1443 C CA . GLU A 1 184 ? 25.646 2.295 10.137 1.00 67.00 184 GLU A CA 1
ATOM 1444 C C . GLU A 1 184 ? 25.671 2.815 11.588 1.00 67.00 184 GLU A C 1
ATOM 1446 O O . GLU A 1 184 ? 26.350 2.244 12.447 1.00 67.00 184 GLU A O 1
ATOM 1451 N N . SER A 1 185 ? 24.942 3.902 11.870 1.00 60.62 185 SER A N 1
ATOM 1452 C CA . SER A 1 185 ? 24.912 4.563 13.182 1.00 60.62 185 SER A CA 1
ATOM 1453 C C . SER A 1 185 ? 23.945 3.931 14.189 1.00 60.62 185 SER A C 1
ATOM 1455 O O . SER A 1 185 ? 24.075 4.171 15.393 1.00 60.62 185 SER A O 1
ATOM 1457 N N . VAL A 1 186 ? 22.987 3.128 13.721 1.00 54.59 186 VAL A N 1
ATOM 1458 C CA . VAL A 1 186 ? 21.961 2.496 14.556 1.00 54.59 186 VAL A CA 1
ATOM 1459 C C . VAL A 1 186 ? 22.196 0.987 14.600 1.00 54.59 186 VAL A C 1
ATOM 1461 O O . VAL A 1 186 ? 22.505 0.363 13.590 1.00 54.59 186 VAL A O 1
ATOM 1464 N N . ASP A 1 187 ? 22.026 0.363 15.771 1.00 54.41 187 ASP A N 1
ATOM 1465 C CA . ASP A 1 187 ? 21.982 -1.103 15.872 1.00 54.41 187 ASP A CA 1
ATOM 1466 C C . ASP A 1 187 ? 20.637 -1.606 15.326 1.00 54.41 187 ASP A C 1
ATOM 1468 O O . ASP A 1 187 ? 19.678 -1.873 16.050 1.00 54.41 187 ASP A O 1
ATOM 1472 N N . SER A 1 188 ? 20.545 -1.594 14.001 1.00 51.91 188 SER A N 1
ATOM 1473 C CA . SER A 1 188 ? 19.352 -1.894 13.229 1.00 51.91 188 SER A CA 1
ATOM 1474 C C . SER A 1 188 ? 19.380 -3.356 12.777 1.00 51.91 188 SER A C 1
ATOM 1476 O O . SER A 1 188 ? 20.441 -3.844 12.384 1.00 51.91 188 SER A O 1
ATOM 1478 N N . PRO A 1 189 ? 18.235 -4.070 12.721 1.00 45.25 189 PRO A N 1
ATOM 1479 C CA . PRO A 1 189 ? 18.166 -5.388 12.086 1.00 45.25 189 PRO A CA 1
ATOM 1480 C C . PRO A 1 189 ? 18.701 -5.394 10.645 1.00 45.25 189 PRO A C 1
ATOM 1482 O O . PRO A 1 189 ? 19.070 -6.451 10.150 1.00 45.25 189 PRO A O 1
ATOM 1485 N N . PHE A 1 190 ? 18.742 -4.231 9.989 1.00 45.94 190 PHE A N 1
ATOM 1486 C CA . PHE A 1 190 ? 19.232 -3.998 8.629 1.00 45.94 190 PHE A CA 1
ATOM 1487 C C . PHE A 1 190 ? 20.748 -3.992 8.489 1.00 45.94 190 PHE A C 1
ATOM 1489 O O . PHE A 1 190 ? 21.244 -4.236 7.384 1.00 45.94 190 PHE A O 1
ATOM 1496 N N . ARG A 1 191 ? 21.466 -3.741 9.589 1.00 46.03 191 ARG A N 1
ATOM 1497 C CA . ARG A 1 191 ? 22.918 -3.632 9.601 1.00 46.03 191 ARG A CA 1
ATOM 1498 C C . ARG A 1 191 ? 23.521 -4.887 8.975 1.00 46.03 191 ARG A C 1
ATOM 1500 O O . ARG A 1 191 ? 23.182 -6.009 9.349 1.00 46.03 191 ARG A O 1
ATOM 1507 N N . ASP A 1 192 ? 24.363 -4.690 7.965 1.00 48.72 192 ASP A N 1
ATOM 1508 C CA . ASP A 1 192 ? 25.028 -5.740 7.180 1.00 48.72 192 ASP A CA 1
ATOM 1509 C C . ASP A 1 192 ? 24.108 -6.665 6.336 1.00 48.72 192 ASP A C 1
ATOM 1511 O O . ASP A 1 192 ? 24.610 -7.542 5.622 1.00 48.72 192 ASP A O 1
ATOM 1515 N N . GLN A 1 193 ? 22.775 -6.493 6.354 1.00 42.25 193 GLN A N 1
ATOM 1516 C CA . GLN A 1 193 ? 21.854 -7.249 5.480 1.00 42.25 193 GLN A CA 1
ATOM 1517 C C . GLN A 1 193 ? 21.860 -6.718 4.044 1.00 42.25 193 GLN A C 1
ATOM 1519 O O . GLN A 1 193 ? 21.721 -7.475 3.079 1.00 42.25 193 GLN A O 1
ATOM 1524 N N . LEU A 1 194 ? 22.064 -5.412 3.900 1.00 44.03 194 LEU A N 1
ATOM 1525 C CA . LEU A 1 194 ? 22.240 -4.730 2.630 1.00 44.03 194 LEU A CA 1
ATOM 1526 C C . LEU A 1 194 ? 23.694 -4.915 2.162 1.00 44.03 194 LEU A C 1
ATOM 1528 O O . LEU A 1 194 ? 24.515 -4.006 2.241 1.00 44.03 194 LEU A O 1
ATOM 1532 N N . LYS A 1 195 ? 24.040 -6.113 1.674 1.00 37.84 195 LYS A N 1
ATOM 1533 C CA . LYS A 1 195 ? 25.326 -6.393 0.998 1.00 37.84 195 LYS A CA 1
ATOM 1534 C C . LYS A 1 195 ? 25.381 -5.705 -0.374 1.00 37.84 195 LYS A C 1
ATOM 1536 O O . LYS A 1 195 ? 25.392 -6.368 -1.408 1.00 37.84 195 LYS A O 1
ATOM 1541 N N . ILE A 1 196 ? 25.334 -4.375 -0.382 1.00 40.81 196 ILE A N 1
ATOM 1542 C CA . ILE A 1 196 ? 25.203 -3.572 -1.596 1.00 40.81 196 ILE A CA 1
ATOM 1543 C C . ILE A 1 196 ? 26.560 -3.483 -2.298 1.00 40.81 196 ILE A C 1
ATOM 1545 O O . ILE A 1 196 ? 27.499 -2.893 -1.772 1.00 40.81 196 ILE A O 1
ATOM 1549 N N . ASN A 1 197 ? 26.637 -4.034 -3.509 1.00 34.00 197 ASN A N 1
ATOM 1550 C CA . ASN A 1 197 ? 27.773 -3.877 -4.421 1.00 34.00 197 ASN A CA 1
ATOM 1551 C C . ASN A 1 197 ? 27.427 -2.819 -5.491 1.00 34.00 197 ASN A C 1
ATOM 1553 O O . ASN A 1 197 ? 26.289 -2.786 -5.970 1.00 34.00 197 ASN A O 1
ATOM 1557 N N . TYR A 1 198 ? 28.369 -1.943 -5.857 1.00 39.69 198 TYR A N 1
ATOM 1558 C CA . TYR A 1 198 ? 28.131 -0.734 -6.665 1.00 39.69 198 TYR A CA 1
ATOM 1559 C C . TYR A 1 198 ? 28.763 -0.834 -8.060 1.00 39.69 198 TYR A C 1
ATOM 1561 O O . TYR A 1 198 ? 29.976 -0.937 -8.120 1.00 39.69 198 TYR A O 1
ATOM 1569 N N . HIS A 1 199 ? 28.017 -0.708 -9.172 1.00 49.66 199 HIS A N 1
ATOM 1570 C CA . HIS A 1 199 ? 28.621 -0.609 -10.521 1.00 49.66 199 HIS A CA 1
ATOM 1571 C C . HIS A 1 199 ? 27.772 0.219 -11.519 1.00 49.66 199 HIS A C 1
ATOM 1573 O O . HIS A 1 199 ? 26.564 0.369 -11.341 1.00 49.66 199 HIS A O 1
ATOM 1579 N N . CYS A 1 200 ? 28.432 0.782 -12.543 1.00 36.22 200 CYS A N 1
ATOM 1580 C CA . CYS A 1 200 ? 27.920 1.733 -13.549 1.00 36.22 200 CYS A CA 1
ATOM 1581 C C . CYS A 1 200 ? 27.285 1.047 -14.777 1.00 36.22 200 CYS A C 1
ATOM 1583 O O . CYS A 1 200 ? 27.703 -0.048 -15.142 1.00 36.22 200 CYS A O 1
ATOM 1585 N N . MET A 1 201 ? 26.375 1.732 -15.490 1.00 38.41 201 MET A N 1
ATOM 1586 C CA . MET A 1 201 ? 25.749 1.237 -16.735 1.00 38.41 201 MET A CA 1
ATOM 1587 C C . MET A 1 201 ? 26.718 1.028 -17.919 1.00 38.41 201 MET A C 1
ATOM 1589 O O . MET A 1 201 ? 26.322 0.454 -18.929 1.00 38.41 201 MET A O 1
ATOM 1593 N N . ALA A 1 202 ? 27.964 1.509 -17.835 1.00 40.16 202 ALA A N 1
ATOM 1594 C CA . ALA A 1 202 ? 28.947 1.392 -18.918 1.00 40.16 202 ALA A CA 1
ATOM 1595 C C . ALA A 1 202 ? 29.598 -0.002 -19.028 1.00 40.16 202 ALA A C 1
ATOM 1597 O O . ALA A 1 202 ? 30.161 -0.324 -20.074 1.00 40.16 202 ALA A O 1
ATOM 1598 N N . ASP A 1 203 ? 29.482 -0.840 -17.996 1.00 38.88 203 ASP A N 1
ATOM 1599 C CA . ASP A 1 203 ? 29.960 -2.218 -18.030 1.00 38.88 203 ASP A CA 1
ATOM 1600 C C . ASP A 1 203 ? 28.766 -3.143 -18.272 1.00 38.88 203 ASP A C 1
ATOM 1602 O O . ASP A 1 203 ? 27.800 -3.135 -17.511 1.00 38.88 203 ASP A O 1
ATOM 1606 N N . ALA A 1 204 ? 28.833 -3.966 -19.322 1.00 34.84 204 ALA A N 1
ATOM 1607 C CA . ALA A 1 204 ? 27.747 -4.821 -19.822 1.00 34.84 204 ALA A CA 1
ATOM 1608 C C . ALA A 1 204 ? 27.221 -5.903 -18.839 1.00 34.84 204 ALA A C 1
ATOM 1610 O O . ALA A 1 204 ? 26.511 -6.807 -19.262 1.00 34.84 204 ALA A O 1
ATOM 1611 N N . ASN A 1 205 ? 27.544 -5.811 -17.543 1.00 40.62 205 ASN A N 1
ATOM 1612 C CA . ASN A 1 205 ? 27.134 -6.705 -16.455 1.00 40.62 205 ASN A CA 1
ATOM 1613 C C . ASN A 1 205 ? 26.732 -5.963 -15.141 1.00 40.62 205 ASN A C 1
ATOM 1615 O O . ASN A 1 205 ? 26.690 -6.596 -14.087 1.00 40.62 205 ASN A O 1
ATOM 1619 N N . GLY A 1 206 ? 26.478 -4.643 -15.142 1.00 41.12 206 GLY A N 1
ATOM 1620 C CA . GLY A 1 206 ? 26.388 -3.823 -13.913 1.00 41.12 206 GLY A CA 1
ATOM 1621 C C . GLY A 1 206 ? 24.989 -3.340 -13.484 1.00 41.12 206 GLY A C 1
ATOM 1622 O O . GLY A 1 206 ? 24.435 -2.419 -14.077 1.00 41.12 206 GLY A O 1
ATOM 1623 N N . GLY A 1 207 ? 24.462 -3.882 -12.379 1.00 48.34 207 GLY A N 1
ATOM 1624 C CA . GLY A 1 207 ? 23.325 -3.346 -11.611 1.00 48.34 207 GLY A CA 1
ATOM 1625 C C . GLY A 1 207 ? 23.463 -3.718 -10.128 1.00 48.34 207 GLY A C 1
ATOM 1626 O O . GLY A 1 207 ? 23.962 -4.802 -9.823 1.00 48.34 207 GLY A O 1
ATOM 1627 N N . LYS A 1 208 ? 23.075 -2.837 -9.191 1.00 61.84 208 LYS A N 1
ATOM 1628 C CA . LYS A 1 208 ? 23.142 -3.152 -7.747 1.00 61.84 208 LYS A CA 1
ATOM 1629 C C . LYS A 1 208 ? 22.094 -4.192 -7.423 1.00 61.84 208 LYS A C 1
ATOM 1631 O O . LYS A 1 208 ? 20.981 -4.022 -7.897 1.00 61.84 208 LYS A O 1
ATOM 1636 N N . ASN A 1 209 ? 22.373 -5.172 -6.569 1.00 67.38 209 ASN A N 1
ATOM 1637 C CA . ASN A 1 209 ? 21.314 -6.035 -6.065 1.00 67.38 209 ASN A CA 1
ATOM 1638 C C . ASN A 1 209 ? 21.279 -6.143 -4.543 1.00 67.38 209 ASN A C 1
ATOM 1640 O O . ASN A 1 209 ? 22.301 -6.103 -3.866 1.00 67.38 209 ASN A O 1
ATOM 1644 N N . HIS A 1 210 ? 20.069 -6.214 -4.006 1.00 72.62 210 HIS A N 1
ATOM 1645 C CA . HIS A 1 210 ? 19.821 -6.526 -2.605 1.00 72.62 210 HIS A CA 1
ATOM 1646 C C . HIS A 1 210 ? 18.479 -7.243 -2.479 1.00 72.62 210 HIS A C 1
ATOM 1648 O O . HIS A 1 210 ? 17.619 -7.137 -3.355 1.00 72.62 210 HIS A O 1
ATOM 1654 N N . ALA A 1 211 ? 18.298 -7.992 -1.394 1.00 83.19 211 ALA A N 1
ATOM 1655 C CA . ALA A 1 211 ? 16.999 -8.567 -1.082 1.00 83.19 211 ALA A CA 1
ATOM 1656 C C . ALA A 1 211 ? 16.048 -7.447 -0.642 1.00 83.19 211 ALA A C 1
ATOM 1658 O O . ALA A 1 211 ? 16.345 -6.721 0.304 1.00 83.19 211 ALA A O 1
ATOM 1659 N N . ALA A 1 212 ? 14.902 -7.331 -1.304 1.00 87.81 212 ALA A N 1
ATOM 1660 C CA . ALA A 1 212 ? 13.867 -6.365 -0.981 1.00 87.81 212 ALA A CA 1
ATOM 1661 C C . ALA A 1 212 ? 12.492 -7.050 -0.874 1.00 87.81 212 ALA A C 1
ATOM 1663 O O . ALA A 1 212 ? 12.247 -8.057 -1.547 1.00 87.81 212 ALA A O 1
ATOM 1664 N N . PRO A 1 213 ? 11.590 -6.534 -0.024 1.00 91.88 213 PRO A N 1
ATOM 1665 C CA . PRO A 1 213 ? 10.206 -6.977 0.010 1.00 91.88 213 PRO A CA 1
ATOM 1666 C C . PRO A 1 213 ? 9.398 -6.528 -1.212 1.00 91.88 213 PRO A C 1
ATOM 1668 O O . PRO A 1 213 ? 9.321 -5.338 -1.530 1.00 91.88 213 PRO A O 1
ATOM 1671 N N . MET A 1 214 ? 8.721 -7.486 -1.843 1.00 93.25 214 MET A N 1
ATOM 1672 C CA . MET A 1 214 ? 7.774 -7.279 -2.939 1.00 93.25 214 MET A CA 1
ATOM 1673 C C . MET A 1 214 ? 6.403 -7.741 -2.473 1.00 93.25 214 MET A C 1
ATOM 1675 O O . MET A 1 214 ? 6.267 -8.823 -1.891 1.00 93.25 214 MET A O 1
ATOM 1679 N N . ILE A 1 215 ? 5.399 -6.898 -2.702 1.00 95.31 215 ILE A N 1
ATOM 1680 C CA . ILE A 1 215 ? 4.070 -7.080 -2.129 1.00 95.31 215 ILE A CA 1
ATOM 1681 C C . ILE A 1 215 ? 3.049 -7.297 -3.240 1.00 95.31 215 ILE A C 1
ATOM 1683 O O . ILE A 1 215 ? 2.815 -6.414 -4.073 1.00 95.31 215 ILE A O 1
ATOM 1687 N N . ASP A 1 216 ? 2.369 -8.442 -3.195 1.00 95.69 216 ASP A N 1
ATOM 1688 C CA . ASP A 1 216 ? 1.111 -8.620 -3.906 1.00 95.69 216 ASP A CA 1
ATOM 1689 C C . ASP A 1 216 ? 0.029 -7.789 -3.213 1.00 95.69 216 ASP A C 1
ATOM 1691 O O . ASP A 1 216 ? -0.623 -8.237 -2.268 1.00 95.69 216 ASP A O 1
ATOM 1695 N N . THR A 1 217 ? -0.144 -6.538 -3.646 1.00 95.88 217 THR A N 1
ATOM 1696 C CA . THR A 1 217 ? -1.052 -5.621 -2.952 1.00 95.88 217 THR A CA 1
ATOM 1697 C C . THR A 1 217 ? -2.527 -5.995 -3.096 1.00 95.88 217 THR A C 1
ATOM 1699 O O . THR A 1 217 ? -3.334 -5.553 -2.280 1.00 95.88 217 THR A O 1
ATOM 1702 N N . ASP A 1 218 ? -2.900 -6.867 -4.040 1.00 94.75 218 ASP A N 1
ATOM 1703 C CA . ASP A 1 218 ? -4.261 -7.410 -4.102 1.00 94.75 218 ASP A CA 1
ATOM 1704 C C . ASP A 1 218 ? -4.489 -8.403 -2.947 1.00 94.75 218 ASP A C 1
ATOM 1706 O O . ASP A 1 218 ? -5.497 -8.321 -2.236 1.00 94.75 218 ASP A O 1
ATOM 1710 N N . VAL A 1 219 ? -3.506 -9.272 -2.685 1.00 95.19 219 VAL A N 1
ATOM 1711 C CA . VAL A 1 219 ? -3.519 -10.200 -1.543 1.00 95.19 219 VAL A CA 1
ATOM 1712 C C . VAL A 1 219 ? -3.398 -9.444 -0.219 1.00 95.19 219 VAL A C 1
ATOM 1714 O O . VAL A 1 219 ? -4.189 -9.698 0.690 1.00 95.19 219 VAL A O 1
ATOM 1717 N N . ALA A 1 220 ? -2.487 -8.472 -0.118 1.00 96.44 220 ALA A N 1
ATOM 1718 C CA . ALA A 1 220 ? -2.266 -7.708 1.110 1.00 96.44 220 ALA A CA 1
ATOM 1719 C C . ALA A 1 220 ? -3.508 -6.917 1.523 1.00 96.44 220 ALA A C 1
ATOM 1721 O O . ALA A 1 220 ? -3.909 -6.948 2.687 1.00 96.44 220 ALA A O 1
ATOM 1722 N N . MET A 1 221 ? -4.176 -6.248 0.580 1.00 97.25 221 MET A N 1
ATOM 1723 C CA . MET A 1 221 ? -5.389 -5.491 0.889 1.00 97.25 221 MET A CA 1
ATOM 1724 C C . MET A 1 221 ? -6.548 -6.403 1.311 1.00 97.25 221 MET A C 1
ATOM 1726 O O . MET A 1 221 ? -7.282 -6.073 2.248 1.00 97.25 221 MET A O 1
ATOM 1730 N N . ALA A 1 222 ? -6.694 -7.572 0.677 1.00 95.31 222 ALA A N 1
ATOM 1731 C CA . ALA A 1 222 ? -7.680 -8.570 1.083 1.00 95.31 222 ALA A CA 1
ATOM 1732 C C . ALA A 1 222 ? -7.373 -9.149 2.476 1.00 95.31 222 ALA A C 1
ATOM 1734 O O . ALA A 1 222 ? -8.281 -9.278 3.304 1.00 95.31 222 ALA A O 1
ATOM 1735 N N . PHE A 1 223 ? -6.100 -9.453 2.749 1.00 95.31 223 PHE A N 1
ATOM 1736 C CA . PHE A 1 223 ? -5.614 -9.905 4.050 1.00 95.31 223 PHE A CA 1
ATOM 1737 C C . PHE A 1 223 ? -5.929 -8.878 5.137 1.00 95.31 223 PHE A C 1
ATOM 1739 O O . PHE A 1 223 ? -6.562 -9.223 6.133 1.00 95.31 223 PHE A O 1
ATOM 1746 N N . LEU A 1 224 ? -5.544 -7.616 4.932 1.00 97.19 224 LEU A N 1
ATOM 1747 C CA . LEU A 1 224 ? -5.721 -6.545 5.909 1.00 97.19 224 LEU A CA 1
ATOM 1748 C C . LEU A 1 224 ? -7.196 -6.330 6.238 1.00 97.19 224 LEU A C 1
ATOM 1750 O O . LEU A 1 224 ? -7.564 -6.323 7.412 1.00 97.19 224 LEU A O 1
ATOM 1754 N N . LYS A 1 225 ? -8.052 -6.234 5.211 1.00 96.38 225 LYS A N 1
ATOM 1755 C CA . LYS A 1 225 ? -9.499 -6.065 5.392 1.00 96.38 225 LYS A CA 1
ATOM 1756 C C . LYS A 1 225 ? -10.098 -7.224 6.195 1.00 96.38 225 LYS A C 1
ATOM 1758 O O . LYS A 1 225 ? -10.822 -6.990 7.161 1.00 96.38 225 LYS A O 1
ATOM 1763 N N . ARG A 1 226 ? -9.769 -8.470 5.829 1.00 95.00 226 ARG A N 1
ATOM 1764 C CA . ARG A 1 226 ? -10.242 -9.672 6.535 1.00 95.00 226 ARG A CA 1
ATOM 1765 C C . ARG A 1 226 ? -9.743 -9.705 7.978 1.00 95.00 226 ARG A C 1
ATOM 1767 O O . ARG A 1 226 ? -10.514 -10.032 8.877 1.00 95.00 226 ARG A O 1
ATOM 1774 N N . LEU A 1 227 ? -8.475 -9.362 8.201 1.00 95.44 227 LEU A N 1
ATOM 1775 C CA . LEU A 1 227 ? -7.854 -9.390 9.518 1.00 95.44 227 LEU A CA 1
ATOM 1776 C C . LEU A 1 227 ? -8.536 -8.409 10.470 1.00 95.44 227 LEU A C 1
ATOM 1778 O O . LEU A 1 227 ? -8.991 -8.831 11.533 1.00 95.44 227 LEU A O 1
ATOM 1782 N N . VAL A 1 228 ? -8.664 -7.133 10.091 1.00 96.81 228 VAL A N 1
ATOM 1783 C CA . VAL A 1 228 ? -9.289 -6.130 10.969 1.00 96.81 228 VAL A CA 1
ATOM 1784 C C . VAL A 1 228 ? -10.757 -6.458 11.243 1.00 96.81 228 VAL A C 1
ATOM 1786 O O . VAL A 1 228 ? -11.204 -6.342 12.382 1.00 96.81 228 VAL A O 1
ATOM 1789 N N . GLN A 1 229 ? -11.484 -6.972 10.245 1.00 95.81 229 GLN A N 1
ATOM 1790 C CA . GLN A 1 229 ? -12.865 -7.417 10.423 1.00 95.81 229 GLN A CA 1
ATOM 1791 C C . GLN A 1 229 ? -12.953 -8.604 11.396 1.00 95.81 229 GLN A C 1
ATOM 1793 O O . GLN A 1 229 ? -13.779 -8.595 12.304 1.00 95.81 229 GLN A O 1
ATOM 1798 N N . SER A 1 230 ? -12.065 -9.599 11.271 1.00 93.94 230 SER A N 1
ATOM 1799 C CA . SER A 1 230 ? -12.012 -10.750 12.190 1.00 93.94 230 SER A CA 1
ATOM 1800 C C . SER A 1 230 ? -11.663 -10.358 13.631 1.00 93.94 230 SER A C 1
ATOM 1802 O O . SER A 1 230 ? -12.085 -11.023 14.573 1.00 93.94 230 SER A O 1
ATOM 1804 N N . LYS A 1 231 ? -10.928 -9.253 13.806 1.00 93.81 231 LYS A N 1
ATOM 1805 C CA . LYS A 1 231 ? -10.587 -8.658 15.106 1.00 93.81 231 LYS A CA 1
ATOM 1806 C C . LYS A 1 231 ? -11.711 -7.799 15.694 1.00 93.81 231 LYS A C 1
ATOM 1808 O O . LYS A 1 231 ? -11.573 -7.309 16.812 1.00 93.81 231 LYS A O 1
ATOM 1813 N N . GLY A 1 232 ? -12.818 -7.634 14.970 1.00 95.38 232 GLY A N 1
ATOM 1814 C CA . GLY A 1 232 ? -14.010 -6.932 15.438 1.00 95.38 232 GLY A CA 1
ATOM 1815 C C . GLY A 1 232 ? -14.115 -5.472 15.004 1.00 95.38 232 GLY A C 1
ATOM 1816 O O . GLY A 1 232 ? -14.941 -4.756 15.565 1.00 95.38 232 GLY A O 1
ATOM 1817 N N . ALA A 1 233 ? -13.322 -5.014 14.027 1.00 97.94 233 ALA A N 1
ATOM 1818 C CA . ALA A 1 233 ? -13.576 -3.711 13.420 1.00 97.94 233 ALA A CA 1
ATOM 1819 C C . ALA A 1 233 ? -14.911 -3.711 12.666 1.00 97.94 233 ALA A C 1
ATOM 1821 O O . ALA A 1 233 ? -15.210 -4.641 11.909 1.00 97.94 233 ALA A O 1
ATOM 1822 N N . VAL A 1 234 ? -15.682 -2.638 12.826 1.00 98.50 234 VAL A N 1
ATOM 1823 C CA . VAL A 1 234 ? -16.861 -2.375 11.995 1.00 98.50 234 VAL A CA 1
ATOM 1824 C C . VAL A 1 234 ? -16.388 -1.719 10.702 1.00 98.50 234 VAL A C 1
ATOM 1826 O O . VAL A 1 234 ? -15.632 -0.754 10.748 1.00 98.50 234 VAL A O 1
ATOM 1829 N N . LEU A 1 235 ? -16.798 -2.247 9.549 1.00 98.62 235 LEU A N 1
ATOM 1830 C CA . LEU A 1 235 ? -16.445 -1.697 8.240 1.00 98.62 235 LEU A CA 1
ATOM 1831 C C . LEU A 1 235 ? -17.696 -1.113 7.587 1.00 98.62 235 LEU A C 1
ATOM 1833 O O . LEU A 1 235 ? -18.639 -1.852 7.306 1.00 98.62 235 LEU A O 1
ATOM 1837 N N . GLU A 1 236 ? -17.692 0.188 7.316 1.00 98.44 236 GLU A N 1
ATOM 1838 C CA . GLU A 1 236 ? -18.821 0.895 6.714 1.00 98.44 236 GLU A CA 1
ATOM 1839 C C . GLU A 1 236 ? -18.440 1.514 5.369 1.00 98.44 236 GLU A C 1
ATOM 1841 O O . GLU A 1 236 ? -17.391 2.146 5.217 1.00 98.44 236 GLU A O 1
ATOM 1846 N N . THR A 1 237 ? -19.315 1.331 4.377 1.00 98.44 237 THR A N 1
ATOM 1847 C CA . THR A 1 237 ? -19.154 1.958 3.063 1.00 98.44 237 THR A CA 1
ATOM 1848 C C . THR A 1 237 ? -19.925 3.267 3.032 1.00 98.44 237 THR A C 1
ATOM 1850 O O . THR A 1 237 ? -21.143 3.257 2.871 1.00 98.44 237 THR A O 1
ATOM 1853 N N . ARG A 1 238 ? -19.213 4.384 3.183 1.00 97.69 238 ARG A N 1
ATOM 1854 C CA . ARG A 1 238 ? -19.778 5.735 3.144 1.00 97.69 238 ARG A CA 1
ATOM 1855 C C . ARG A 1 238 ? -18.721 6.735 2.703 1.00 97.69 238 ARG A C 1
ATOM 1857 O O . ARG A 1 238 ? -17.557 6.651 3.095 1.00 97.69 238 ARG A O 1
ATOM 1864 N N . GLU A 1 239 ? -19.140 7.689 1.883 1.00 97.75 239 GLU A N 1
ATOM 1865 C CA . GLU A 1 239 ? -18.332 8.855 1.544 1.00 97.75 239 GLU A CA 1
ATOM 1866 C C . GLU A 1 239 ? -18.524 9.941 2.604 1.00 97.75 239 GLU A C 1
ATOM 1868 O O . GLU A 1 239 ? -19.654 10.333 2.896 1.00 97.75 239 GLU A O 1
ATOM 1873 N N . ILE A 1 240 ? -17.418 10.411 3.178 1.00 97.38 240 ILE A N 1
ATOM 1874 C CA . ILE A 1 240 ? -17.387 11.635 3.977 1.00 97.38 240 ILE A CA 1
ATOM 1875 C C . ILE A 1 240 ? -16.948 12.756 3.037 1.00 97.38 240 ILE A C 1
ATOM 1877 O O . ILE A 1 240 ? -15.991 12.572 2.286 1.00 97.38 240 ILE A O 1
ATOM 1881 N N . ILE A 1 241 ? -17.671 13.872 3.054 1.00 96.38 241 ILE A N 1
ATOM 1882 C CA . ILE A 1 241 ? -17.485 15.024 2.163 1.00 96.38 241 ILE A CA 1
ATOM 1883 C C . ILE A 1 241 ? -17.332 16.260 3.050 1.00 96.38 241 ILE A C 1
ATOM 1885 O O . ILE A 1 241 ? -18.022 16.366 4.063 1.00 96.38 241 ILE A O 1
ATOM 1889 N N . GLY A 1 242 ? -16.463 17.191 2.663 1.00 96.44 242 GLY A N 1
ATOM 1890 C CA . GLY A 1 242 ? -16.202 18.425 3.401 1.00 96.44 242 GLY A CA 1
ATOM 1891 C C . GLY A 1 242 ? -15.132 18.311 4.492 1.00 96.44 242 GLY A C 1
ATOM 1892 O O . GLY A 1 242 ? -14.664 17.232 4.846 1.00 96.44 242 GLY A O 1
ATOM 1893 N N . ASP A 1 243 ? -14.720 19.465 5.021 1.00 97.06 243 ASP A N 1
ATOM 1894 C CA . ASP A 1 243 ? -13.703 19.566 6.076 1.00 97.06 243 ASP A CA 1
ATOM 1895 C C . ASP A 1 243 ? -14.148 18.814 7.340 1.00 97.06 243 ASP A C 1
ATOM 1897 O O . ASP A 1 243 ? -15.164 19.148 7.955 1.00 97.06 243 ASP A O 1
ATOM 1901 N N . LEU A 1 244 ? -13.356 17.830 7.771 1.00 96.81 244 LEU A N 1
ATOM 1902 C CA . LEU A 1 244 ? -13.637 17.019 8.954 1.00 96.81 244 LEU A CA 1
ATOM 1903 C C . LEU A 1 244 ? -13.786 17.854 10.222 1.00 96.81 244 LEU A C 1
ATOM 1905 O O . LEU A 1 244 ? -14.538 17.458 11.104 1.00 96.81 244 LEU A O 1
ATOM 1909 N N . ARG A 1 245 ? -13.132 19.017 10.318 1.00 95.25 245 ARG A N 1
ATOM 1910 C CA . ARG A 1 245 ? -13.267 19.911 11.480 1.00 95.25 245 ARG A CA 1
ATOM 1911 C C . ARG A 1 245 ? -14.676 20.484 11.610 1.00 95.25 245 ARG A C 1
ATOM 1913 O O . ARG A 1 245 ? -15.101 20.799 12.716 1.00 95.25 245 ARG A O 1
ATOM 1920 N N . LEU A 1 246 ? -15.406 20.610 10.501 1.00 96.56 246 LEU A N 1
ATOM 1921 C CA . LEU A 1 246 ? -16.797 21.072 10.503 1.00 96.56 246 LEU A CA 1
ATOM 1922 C C . LEU A 1 246 ? -17.774 19.954 10.887 1.00 96.56 246 LEU A C 1
ATOM 1924 O O . LEU A 1 246 ? -18.829 20.237 11.449 1.00 96.56 246 LEU A O 1
ATOM 1928 N N . HIS A 1 247 ? -17.407 18.698 10.620 1.00 94.88 247 HIS A N 1
ATOM 1929 C CA . HIS A 1 247 ? -18.231 17.513 10.881 1.00 94.88 247 HIS A CA 1
ATOM 1930 C C . HIS A 1 247 ? -17.789 16.716 12.119 1.00 94.88 247 HIS A C 1
ATOM 1932 O O . HIS A 1 247 ? -18.400 15.701 12.437 1.00 94.88 247 HIS A O 1
ATOM 1938 N N . GLU A 1 248 ? -16.746 17.152 12.833 1.00 96.75 248 GLU A N 1
ATOM 1939 C CA . GLU A 1 248 ? -16.115 16.386 13.914 1.00 96.75 248 GLU A CA 1
ATOM 1940 C C . GLU A 1 248 ? -17.128 15.962 14.983 1.00 96.75 248 GLU A C 1
ATOM 1942 O O . GLU A 1 248 ? -17.240 14.778 15.289 1.00 96.75 248 GLU A O 1
ATOM 1947 N N . GLN A 1 249 ? -17.909 16.906 15.517 1.00 97.44 249 GLN A N 1
ATOM 1948 C CA . GLN A 1 249 ? -18.886 16.613 16.573 1.00 97.44 249 GLN A CA 1
ATOM 1949 C C . GLN A 1 249 ? -20.003 15.676 16.099 1.00 97.44 249 GLN A C 1
ATOM 1951 O O . GLN A 1 249 ? -20.412 14.784 16.841 1.00 97.44 249 GLN A O 1
ATOM 1956 N N . GLU A 1 250 ? -20.481 15.870 14.868 1.00 97.88 250 GLU A N 1
ATOM 1957 C CA . GLU A 1 250 ? -21.508 15.027 14.254 1.00 97.88 250 GLU A CA 1
ATOM 1958 C C . GLU A 1 250 ? -20.995 13.592 14.096 1.00 97.88 250 GLU A C 1
ATOM 1960 O O . GLU A 1 250 ? -21.629 12.663 14.588 1.00 97.88 250 GLU A O 1
ATOM 1965 N N . LEU A 1 251 ? -19.809 13.417 13.507 1.00 97.81 251 LEU A N 1
ATOM 1966 C CA . LEU A 1 251 ? -19.189 12.110 13.293 1.00 97.81 251 LEU A CA 1
ATOM 1967 C C . LEU A 1 251 ? -18.849 11.416 14.620 1.00 97.81 251 LEU A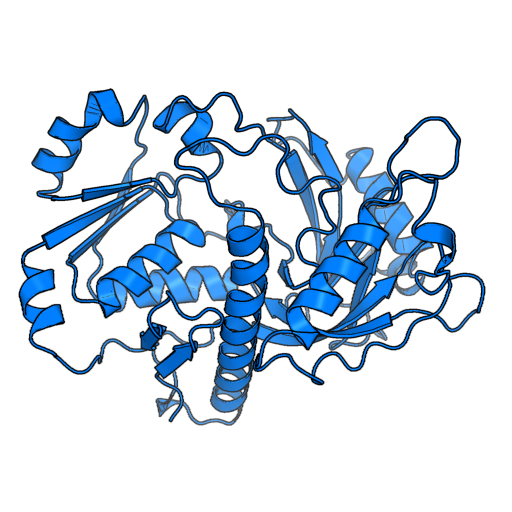 C 1
ATOM 1969 O O . LEU A 1 251 ? -19.144 10.235 14.795 1.00 97.81 251 LEU A O 1
ATOM 1973 N N . LEU A 1 252 ? -18.273 12.127 15.592 1.00 98.38 252 LEU A N 1
ATOM 1974 C CA . LEU A 1 252 ? -18.001 11.551 16.913 1.00 98.38 252 LEU A CA 1
ATOM 1975 C C . LEU A 1 252 ? -19.296 11.083 17.597 1.00 98.38 252 LEU A C 1
ATOM 1977 O O . LEU A 1 252 ? -19.327 9.989 18.162 1.00 98.38 252 LEU A O 1
ATOM 1981 N N . SER A 1 253 ? -20.380 11.863 17.510 1.00 98.19 253 SER A N 1
ATOM 1982 C CA . SER A 1 253 ? -21.677 11.485 18.083 1.00 98.19 253 SER A CA 1
ATOM 1983 C C . SER A 1 253 ? -22.325 10.318 17.340 1.00 98.19 253 SER A C 1
ATOM 1985 O O . SER A 1 253 ? -22.820 9.397 17.988 1.00 98.19 253 SER A O 1
ATOM 1987 N N . GLU A 1 254 ? -22.337 10.351 16.007 1.00 97.88 254 GLU A N 1
ATOM 1988 C CA . GLU A 1 254 ? -22.988 9.354 15.152 1.00 97.88 254 GLU A CA 1
ATOM 1989 C C . GLU A 1 254 ? -22.347 7.974 15.327 1.00 97.88 254 GLU A C 1
ATOM 1991 O O . GLU A 1 254 ? -23.039 6.979 15.530 1.00 97.88 254 GLU A O 1
ATOM 1996 N N . TYR A 1 255 ? -21.015 7.922 15.321 1.00 97.88 255 TYR A N 1
ATOM 1997 C CA . TYR A 1 255 ? -20.265 6.676 15.469 1.00 97.88 255 TYR A CA 1
ATOM 1998 C C . TYR A 1 255 ? -19.994 6.307 16.929 1.00 97.88 255 TYR A C 1
ATOM 2000 O O . TYR A 1 255 ? -19.372 5.274 17.195 1.00 97.88 255 TYR A O 1
ATOM 2008 N N . HIS A 1 256 ? -20.424 7.131 17.891 1.00 97.62 256 HIS A N 1
ATOM 2009 C CA . HIS A 1 256 ? -20.040 7.010 19.299 1.00 97.62 256 HIS A CA 1
ATOM 2010 C C . HIS A 1 256 ? -18.519 6.832 19.448 1.00 97.62 256 HIS A C 1
ATOM 2012 O O . HIS A 1 256 ? -18.050 5.895 20.102 1.00 97.62 256 HIS A O 1
ATOM 2018 N N . ALA A 1 257 ? -17.757 7.651 18.726 1.00 98.19 257 ALA A N 1
ATOM 2019 C CA . ALA A 1 257 ? -16.304 7.639 18.713 1.00 98.19 257 ALA A CA 1
ATOM 2020 C C . ALA A 1 257 ? -15.753 8.715 19.657 1.00 98.19 257 ALA A C 1
ATOM 2022 O O . ALA A 1 257 ? -16.385 9.738 19.900 1.00 98.19 257 ALA A O 1
ATOM 2023 N N . ASP A 1 258 ? -14.556 8.477 20.182 1.00 98.19 258 ASP A N 1
ATOM 2024 C CA . ASP A 1 258 ? -13.794 9.439 20.978 1.00 98.19 258 ASP A CA 1
ATOM 2025 C C . ASP A 1 258 ? -12.751 10.182 20.134 1.00 98.19 258 ASP A C 1
ATOM 2027 O O . ASP A 1 258 ? -12.310 11.263 20.513 1.00 98.19 258 ASP A O 1
ATOM 2031 N N . ILE A 1 259 ? -12.288 9.565 19.040 1.00 97.12 259 ILE A N 1
ATOM 2032 C CA . ILE A 1 259 ? -11.176 10.045 18.210 1.00 97.12 259 ILE A CA 1
ATOM 2033 C C . ILE A 1 259 ? -11.480 9.753 16.740 1.00 97.12 259 ILE A C 1
ATOM 2035 O O . ILE A 1 259 ? -11.944 8.658 16.411 1.00 97.12 259 ILE A O 1
ATOM 2039 N N . ILE A 1 260 ? -11.140 10.697 15.860 1.00 98.31 260 ILE A N 1
ATOM 2040 C CA . ILE A 1 260 ? -11.116 10.501 14.408 1.00 98.31 260 ILE A CA 1
ATOM 2041 C C . ILE A 1 260 ? -9.663 10.384 13.937 1.00 98.31 260 ILE A C 1
ATOM 2043 O O . ILE A 1 260 ? -8.820 11.216 14.262 1.00 98.31 260 ILE A O 1
ATOM 2047 N N . VAL A 1 261 ? -9.376 9.362 13.136 1.00 98.25 261 VAL A N 1
ATOM 2048 C CA . VAL A 1 261 ? -8.120 9.200 12.402 1.00 98.25 261 VAL A CA 1
ATOM 2049 C C . VAL A 1 261 ? -8.402 9.401 10.918 1.00 98.25 261 VAL A C 1
ATOM 2051 O O . VAL A 1 261 ? -9.081 8.588 10.290 1.00 98.25 261 VAL A O 1
ATOM 2054 N N . ASN A 1 262 ? -7.858 10.470 10.340 1.00 98.00 262 ASN A N 1
ATOM 2055 C CA . ASN A 1 262 ? -7.958 10.732 8.909 1.00 98.00 262 ASN A CA 1
ATOM 2056 C C . ASN A 1 262 ? -6.852 9.984 8.142 1.00 98.00 262 ASN A C 1
ATOM 2058 O O . ASN A 1 262 ? -5.700 10.405 8.138 1.00 98.00 262 ASN A O 1
ATOM 2062 N N . ALA A 1 263 ? -7.214 8.891 7.470 1.00 97.69 263 ALA A N 1
ATOM 2063 C CA . ALA A 1 263 ? -6.335 8.078 6.626 1.00 97.69 263 ALA A CA 1
ATOM 2064 C C . ALA A 1 263 ? -6.816 8.059 5.158 1.00 97.69 263 ALA A C 1
ATOM 2066 O O . ALA A 1 263 ? -6.699 7.053 4.453 1.00 97.69 263 ALA A O 1
ATOM 2067 N N . SER A 1 264 ? -7.380 9.178 4.693 1.00 97.06 264 SER A N 1
ATOM 2068 C CA . SER A 1 264 ? -8.042 9.304 3.384 1.00 97.06 264 SER A CA 1
ATOM 2069 C C . SER A 1 264 ? -7.095 9.487 2.189 1.00 97.06 264 SER A C 1
ATOM 2071 O O . SER A 1 264 ? -7.550 9.591 1.047 1.00 97.06 264 SER A O 1
ATOM 2073 N N . GLY A 1 265 ? -5.778 9.507 2.421 1.00 94.81 265 GLY A N 1
ATOM 2074 C CA . GLY A 1 265 ? -4.775 9.703 1.374 1.00 94.81 265 GLY A CA 1
ATOM 2075 C C . GLY A 1 265 ? -5.005 11.019 0.632 1.00 94.81 265 GLY A C 1
ATOM 2076 O O . GLY A 1 265 ? -5.105 12.073 1.252 1.00 94.81 265 GLY A O 1
ATOM 2077 N N . ILE A 1 266 ? -5.152 10.959 -0.696 1.00 94.62 266 ILE A N 1
ATOM 2078 C CA . ILE A 1 266 ? -5.408 12.154 -1.515 1.00 94.62 266 ILE A CA 1
ATOM 2079 C C . ILE A 1 266 ? -6.716 12.882 -1.142 1.00 94.62 266 ILE A C 1
ATOM 2081 O O . ILE A 1 266 ? -6.836 14.084 -1.370 1.00 94.62 266 ILE A O 1
ATOM 2085 N N . GLY A 1 267 ? -7.675 12.184 -0.518 1.00 96.44 267 GLY A N 1
ATOM 2086 C CA . GLY A 1 267 ? -8.919 12.779 -0.022 1.00 96.44 267 GLY A CA 1
ATOM 2087 C C . GLY A 1 267 ? -8.708 13.821 1.080 1.00 96.44 267 GLY A C 1
ATOM 2088 O O . GLY A 1 267 ? -9.556 14.692 1.263 1.00 96.44 267 GLY A O 1
ATOM 2089 N N . ALA A 1 268 ? -7.555 13.816 1.760 1.00 96.31 268 ALA A N 1
ATOM 2090 C CA . ALA A 1 268 ? -7.233 14.810 2.780 1.00 96.31 268 ALA A CA 1
ATOM 2091 C C . ALA A 1 268 ? -7.089 16.231 2.207 1.00 96.31 268 ALA A C 1
ATOM 2093 O O . ALA A 1 268 ? -7.245 17.195 2.956 1.00 96.31 268 ALA A O 1
ATOM 2094 N N . ARG A 1 269 ? -6.914 16.379 0.882 1.00 95.81 269 ARG A N 1
A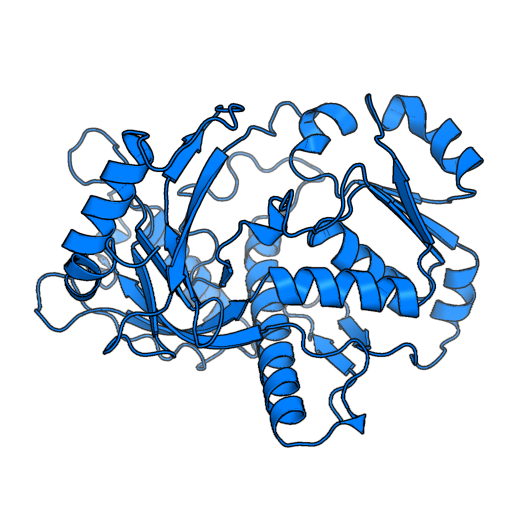TOM 2095 C CA . ARG A 1 269 ? -7.006 17.687 0.213 1.00 95.81 269 ARG A CA 1
ATOM 2096 C C . ARG A 1 269 ? -8.318 18.399 0.548 1.00 95.81 269 ARG A C 1
ATOM 2098 O O . ARG A 1 269 ? -8.328 19.602 0.787 1.00 95.81 269 ARG A O 1
ATOM 2105 N N . GLU A 1 270 ? -9.415 17.651 0.570 1.00 96.75 270 GLU A N 1
ATOM 2106 C CA . GLU A 1 270 ? -10.733 18.150 0.952 1.00 96.75 270 GLU A CA 1
ATOM 2107 C C . GLU A 1 270 ? -10.960 17.987 2.456 1.00 96.75 270 GLU A C 1
ATOM 2109 O O . GLU A 1 270 ? -11.189 18.969 3.159 1.00 96.75 270 GLU A O 1
ATOM 2114 N N . LEU A 1 271 ? -10.822 16.756 2.958 1.00 97.62 271 LEU A N 1
ATOM 2115 C CA . LEU A 1 271 ? -11.200 16.382 4.323 1.00 97.62 271 LEU A CA 1
ATOM 2116 C C . LEU A 1 271 ? -10.379 17.084 5.414 1.00 97.62 271 LEU A C 1
ATOM 2118 O O . LEU A 1 271 ? -10.837 17.185 6.547 1.00 97.62 271 LEU A O 1
ATOM 2122 N N . ALA A 1 272 ? -9.175 17.560 5.099 1.00 95.25 272 ALA A N 1
ATOM 2123 C CA . ALA A 1 272 ? -8.339 18.347 6.005 1.00 95.25 272 ALA A CA 1
ATOM 2124 C C . ALA A 1 272 ? -8.052 19.758 5.468 1.00 95.25 272 ALA A C 1
ATOM 2126 O O . ALA A 1 272 ? -7.234 20.478 6.042 1.00 95.25 272 ALA A O 1
ATOM 2127 N N . THR A 1 273 ? -8.704 20.173 4.374 1.00 94.81 273 THR A N 1
ATOM 2128 C CA . THR A 1 273 ? -8.425 21.434 3.657 1.00 94.81 273 THR A CA 1
ATOM 2129 C C . THR A 1 273 ? -6.945 21.623 3.304 1.00 94.81 273 THR A C 1
ATOM 2131 O O . THR A 1 273 ? -6.437 22.744 3.282 1.00 94.81 273 THR A O 1
ATOM 2134 N N . ASP A 1 274 ? -6.229 20.524 3.053 1.00 92.06 274 ASP A N 1
ATOM 2135 C CA . ASP A 1 274 ? -4.789 20.566 2.823 1.00 92.06 274 ASP A CA 1
ATOM 2136 C C . ASP A 1 274 ? -4.472 20.863 1.351 1.00 92.06 274 ASP A C 1
ATOM 2138 O O . ASP A 1 274 ? -4.462 19.982 0.486 1.00 92.06 274 ASP A O 1
ATOM 2142 N N . SER A 1 275 ? -4.190 22.133 1.052 1.00 90.19 275 SER A N 1
ATOM 2143 C CA . SER A 1 275 ? -3.850 22.575 -0.303 1.00 90.19 275 SER A CA 1
ATOM 2144 C C . SER A 1 275 ? -2.526 22.012 -0.825 1.00 90.19 275 SER A C 1
ATOM 2146 O O . SER A 1 275 ? -2.313 22.059 -2.039 1.00 90.19 275 SER A O 1
ATOM 2148 N N . GLN A 1 276 ? -1.665 21.484 0.055 1.00 86.56 276 GLN A N 1
ATOM 2149 C CA . GLN A 1 276 ? -0.375 20.888 -0.307 1.00 86.56 276 GLN A CA 1
ATOM 2150 C C . GLN A 1 276 ? -0.537 19.485 -0.903 1.00 86.56 276 GLN A C 1
ATOM 2152 O O . GLN A 1 276 ? 0.377 18.984 -1.548 1.00 86.56 276 GLN A O 1
ATOM 2157 N N . ILE A 1 277 ? -1.700 18.849 -0.738 1.00 90.62 277 ILE A N 1
ATOM 2158 C CA . ILE A 1 277 ? -1.978 17.540 -1.330 1.00 90.62 277 ILE A CA 1
ATOM 2159 C C . ILE A 1 277 ? -2.384 17.711 -2.790 1.00 90.62 277 ILE A C 1
ATOM 2161 O O . ILE A 1 277 ? -3.429 18.289 -3.090 1.00 90.62 277 ILE A O 1
ATOM 2165 N N . PHE A 1 278 ? -1.609 17.148 -3.711 1.00 89.88 278 PHE A N 1
ATOM 2166 C CA . PHE A 1 278 ? -1.901 17.130 -5.145 1.00 89.88 278 PHE A CA 1
ATOM 2167 C C . PHE A 1 278 ? -1.713 15.722 -5.729 1.00 89.88 278 PHE A C 1
ATOM 2169 O O . PHE A 1 278 ? -0.952 14.920 -5.184 1.00 89.88 278 PHE A O 1
ATOM 2176 N N . PRO A 1 279 ? -2.402 15.376 -6.831 1.00 91.81 279 PRO A N 1
ATOM 2177 C CA . PRO A 1 279 ? -2.222 14.081 -7.459 1.00 91.81 279 PRO A CA 1
ATOM 2178 C C . PRO A 1 279 ? -0.881 14.036 -8.181 1.00 91.81 279 PRO A C 1
ATOM 2180 O O . PRO A 1 279 ? -0.544 14.921 -8.969 1.00 91.81 279 PRO A O 1
ATOM 2183 N N . VAL A 1 280 ? -0.169 12.935 -7.997 1.00 89.44 280 VAL A N 1
ATOM 2184 C CA . VAL A 1 280 ? 0.827 12.472 -8.957 1.00 89.44 280 VAL A CA 1
ATOM 2185 C C . VAL A 1 280 ? 0.218 11.257 -9.630 1.00 89.44 280 VAL A C 1
ATOM 2187 O O . VAL A 1 280 ? 0.167 10.168 -9.061 1.00 89.44 280 VAL A O 1
ATOM 2190 N N . ARG A 1 281 ? -0.345 11.464 -10.819 1.00 91.38 281 ARG A N 1
ATOM 2191 C CA . ARG A 1 281 ? -1.029 10.402 -11.545 1.00 91.38 281 ARG A CA 1
ATOM 2192 C C . ARG A 1 281 ? -0.015 9.367 -12.008 1.00 91.38 281 ARG A C 1
ATOM 2194 O O . ARG A 1 281 ? 0.844 9.670 -12.837 1.00 91.38 281 ARG A O 1
ATOM 2201 N N . GLY A 1 282 ? -0.176 8.162 -11.475 1.00 89.31 282 GLY A N 1
ATOM 2202 C CA . GLY A 1 282 ? 0.571 6.971 -11.842 1.00 89.31 282 GLY A CA 1
ATOM 2203 C C . GLY A 1 282 ? -0.251 6.005 -12.686 1.00 89.31 282 GLY A C 1
ATOM 2204 O O . GLY A 1 282 ? -1.472 5.934 -12.540 1.00 89.31 282 GLY A O 1
ATOM 2205 N N . ALA A 1 283 ? 0.418 5.229 -13.532 1.00 90.12 283 ALA A N 1
ATOM 2206 C CA . ALA A 1 283 ? -0.168 4.050 -14.157 1.00 90.12 283 ALA A CA 1
ATOM 2207 C C . ALA A 1 283 ? 0.878 2.952 -14.335 1.00 90.12 283 ALA A C 1
ATOM 2209 O O . ALA A 1 283 ? 2.077 3.224 -14.430 1.00 90.12 283 ALA A O 1
ATOM 2210 N N . VAL A 1 284 ? 0.384 1.716 -14.354 1.00 92.12 284 VAL A N 1
ATOM 2211 C CA . VAL A 1 284 ? 1.173 0.494 -14.484 1.00 92.12 284 VAL A CA 1
ATOM 2212 C C . VAL A 1 284 ? 0.499 -0.457 -15.465 1.00 92.12 284 VAL A C 1
ATOM 2214 O O . VAL A 1 284 ? -0.726 -0.440 -15.603 1.00 92.12 284 VAL A O 1
ATOM 2217 N N . LYS A 1 285 ? 1.286 -1.317 -16.108 1.00 92.31 285 LYS A N 1
ATOM 2218 C CA . LYS A 1 285 ? 0.798 -2.439 -16.917 1.00 92.31 285 LYS A CA 1
ATOM 2219 C C . LYS A 1 285 ? 1.058 -3.735 -16.153 1.00 92.31 285 LYS A C 1
ATOM 2221 O O . LYS A 1 285 ? 2.189 -3.988 -15.746 1.00 92.31 285 LYS A O 1
ATOM 2226 N N . LYS A 1 286 ? 0.018 -4.540 -15.925 1.00 92.56 286 LYS A N 1
ATOM 2227 C CA . LYS A 1 286 ? 0.161 -5.903 -15.392 1.00 92.56 286 LYS A CA 1
ATOM 2228 C C . LYS A 1 286 ? 0.285 -6.855 -16.577 1.00 92.56 286 LYS A C 1
ATOM 2230 O O . LYS A 1 286 ? -0.568 -6.812 -17.458 1.00 92.56 286 LYS A O 1
ATOM 2235 N N . ILE A 1 287 ? 1.322 -7.682 -16.597 1.00 92.38 287 ILE A N 1
ATOM 2236 C CA . ILE A 1 287 ? 1.536 -8.693 -17.639 1.00 92.38 287 ILE A CA 1
ATOM 2237 C C . ILE A 1 287 ? 1.785 -10.053 -16.998 1.00 92.38 287 ILE A C 1
ATOM 2239 O O . ILE A 1 287 ? 2.257 -10.136 -15.858 1.00 92.38 287 ILE A O 1
ATOM 2243 N N . ARG A 1 288 ? 1.508 -11.123 -17.744 1.00 93.38 288 ARG A N 1
ATOM 2244 C CA . ARG A 1 288 ? 2.018 -12.446 -17.390 1.00 93.38 288 ARG A CA 1
ATOM 2245 C C . ARG A 1 288 ? 3.546 -12.420 -17.466 1.00 93.38 288 ARG A C 1
ATOM 2247 O O . ARG A 1 288 ? 4.106 -11.810 -18.372 1.00 93.38 288 ARG A O 1
ATOM 2254 N N . ARG A 1 289 ? 4.221 -13.066 -16.515 1.00 90.62 289 ARG A N 1
ATOM 2255 C CA . ARG A 1 289 ? 5.678 -13.223 -16.536 1.00 90.62 289 ARG A CA 1
ATOM 2256 C C . ARG A 1 289 ? 6.077 -13.996 -17.805 1.00 90.62 289 ARG A C 1
ATOM 2258 O O . ARG A 1 289 ? 5.633 -15.138 -17.943 1.00 90.62 289 ARG A O 1
ATOM 2265 N N . PRO A 1 290 ? 6.900 -13.412 -18.695 1.00 86.50 290 PRO A N 1
ATOM 2266 C CA . PRO A 1 290 ? 7.359 -14.099 -19.896 1.00 86.50 290 PRO A CA 1
ATOM 2267 C C . PRO A 1 290 ? 8.214 -15.324 -19.570 1.00 86.50 290 PRO A C 1
ATOM 2269 O O . PRO A 1 290 ? 8.860 -15.397 -18.515 1.00 86.50 290 PRO A O 1
ATOM 2272 N N . GLU A 1 291 ? 8.252 -16.274 -20.501 1.00 82.44 291 GLU A N 1
ATOM 2273 C CA . GLU A 1 291 ? 9.201 -17.381 -20.438 1.00 82.44 291 GLU A CA 1
ATOM 2274 C C . GLU A 1 291 ? 10.642 -16.839 -20.450 1.00 82.44 291 GLU A C 1
ATOM 2276 O O . GLU A 1 291 ? 10.957 -15.872 -21.137 1.00 82.44 291 GLU A O 1
ATOM 2281 N N . GLY A 1 292 ? 11.516 -17.410 -19.619 1.00 79.56 292 GLY A N 1
ATOM 2282 C CA . GLY A 1 292 ? 12.896 -16.937 -19.458 1.00 79.56 292 GLY A CA 1
ATOM 2283 C C . GLY A 1 292 ? 13.084 -15.764 -18.486 1.00 79.56 292 GLY A C 1
ATOM 2284 O O . GLY A 1 292 ? 14.206 -15.557 -18.027 1.00 79.56 292 GLY A O 1
ATOM 2285 N N . TYR A 1 293 ? 12.025 -15.047 -18.084 1.00 82.50 293 TYR A N 1
ATOM 2286 C CA . TYR A 1 293 ? 12.159 -14.013 -17.054 1.00 82.50 293 TYR A CA 1
ATOM 2287 C C . TYR A 1 293 ? 12.297 -14.639 -15.649 1.00 82.50 293 TYR A C 1
ATOM 2289 O O . TYR A 1 293 ? 11.419 -15.415 -15.242 1.00 82.50 293 TYR A O 1
ATOM 2297 N N . PRO A 1 294 ? 13.339 -14.302 -14.866 1.00 82.44 294 PRO A N 1
ATOM 2298 C CA . PRO A 1 294 ? 13.545 -14.853 -13.525 1.00 82.44 294 PRO A CA 1
ATOM 2299 C C . PRO A 1 294 ? 12.459 -14.398 -12.539 1.00 82.44 294 PRO A C 1
ATOM 2301 O O . PRO A 1 294 ? 12.223 -13.210 -12.339 1.00 82.44 294 PRO A O 1
ATOM 2304 N N . ALA A 1 295 ? 11.777 -15.351 -11.897 1.00 85.00 295 ALA A N 1
ATOM 2305 C CA . ALA A 1 295 ? 10.631 -15.063 -11.027 1.00 85.00 295 ALA A CA 1
ATOM 2306 C C . ALA A 1 295 ? 10.999 -14.280 -9.753 1.00 85.00 295 ALA A C 1
ATOM 2308 O O . ALA A 1 295 ? 10.137 -13.659 -9.132 1.00 85.00 295 ALA A O 1
ATOM 2309 N N . ASP A 1 296 ? 12.257 -14.326 -9.333 1.00 85.12 296 ASP A N 1
ATOM 2310 C CA . ASP A 1 296 ? 12.798 -13.735 -8.111 1.00 85.12 296 ASP A CA 1
ATOM 2311 C C . ASP A 1 296 ? 13.516 -12.396 -8.340 1.00 85.12 296 ASP A C 1
ATOM 2313 O O . ASP A 1 296 ? 14.041 -11.838 -7.381 1.00 85.12 296 ASP A O 1
ATOM 2317 N N . HIS A 1 297 ? 13.536 -11.868 -9.567 1.00 87.56 297 HIS A N 1
ATOM 2318 C CA . HIS A 1 297 ? 14.211 -10.606 -9.878 1.00 87.56 297 HIS A CA 1
ATOM 2319 C C . HIS A 1 297 ? 13.200 -9.479 -10.075 1.00 87.56 297 HIS A C 1
ATOM 2321 O O . HIS A 1 297 ? 12.213 -9.633 -10.788 1.00 87.56 297 HIS A O 1
ATOM 2327 N N . ALA A 1 298 ? 13.473 -8.329 -9.473 1.00 89.56 298 ALA A N 1
ATOM 2328 C CA . ALA A 1 298 ? 12.835 -7.063 -9.804 1.00 89.56 298 ALA A CA 1
ATOM 2329 C C . ALA A 1 298 ? 13.883 -6.092 -10.339 1.00 89.56 298 ALA A C 1
ATOM 2331 O O . ALA A 1 298 ? 15.051 -6.192 -9.979 1.00 89.56 298 ALA A O 1
ATOM 2332 N N . PHE A 1 299 ? 13.464 -5.129 -11.151 1.00 85.38 299 PHE A N 1
ATOM 2333 C CA . PHE A 1 299 ? 14.349 -4.109 -11.703 1.00 85.38 299 PHE A CA 1
ATOM 2334 C C . PHE A 1 299 ? 13.773 -2.725 -11.432 1.00 85.38 299 PHE A C 1
ATOM 2336 O O . PHE A 1 299 ? 12.568 -2.513 -11.579 1.00 85.38 299 PHE A O 1
ATOM 2343 N N . LEU A 1 300 ? 14.636 -1.790 -11.050 1.00 84.81 300 LEU A N 1
ATOM 2344 C CA . LEU A 1 300 ? 14.292 -0.400 -10.791 1.00 84.81 300 LEU A CA 1
ATOM 2345 C C . LEU A 1 300 ? 15.370 0.524 -11.358 1.00 84.81 300 LEU A C 1
ATOM 2347 O O . LEU A 1 300 ? 16.525 0.502 -10.940 1.00 84.81 300 LEU A O 1
ATOM 2351 N N . LEU A 1 301 ? 14.952 1.404 -12.253 1.00 78.81 301 LEU A N 1
ATOM 2352 C CA . LEU A 1 301 ? 15.667 2.608 -12.636 1.00 78.81 301 LEU A CA 1
ATOM 2353 C C . LEU A 1 301 ? 14.890 3.795 -12.043 1.00 78.81 301 LEU A C 1
ATOM 2355 O O . LEU A 1 301 ? 13.849 4.156 -12.596 1.00 78.81 301 LEU A O 1
ATOM 2359 N N . PRO A 1 302 ? 15.324 4.373 -10.907 1.00 75.62 302 PRO A N 1
ATOM 2360 C CA . PRO A 1 302 ? 14.644 5.494 -10.273 1.00 75.62 302 PRO A CA 1
ATOM 2361 C C . PRO A 1 302 ? 14.776 6.770 -11.114 1.00 75.62 302 PRO A C 1
ATOM 2363 O O . PRO A 1 302 ? 15.677 6.894 -11.951 1.00 75.62 302 PRO A O 1
ATOM 2366 N N . ALA A 1 303 ? 13.877 7.727 -10.866 1.00 75.38 303 ALA A N 1
ATOM 2367 C CA . ALA A 1 303 ? 13.974 9.056 -11.463 1.00 75.38 303 ALA A CA 1
ATOM 2368 C C . ALA A 1 303 ? 15.232 9.768 -10.942 1.00 75.38 303 ALA A C 1
ATOM 2370 O O . ALA A 1 303 ? 15.477 9.810 -9.737 1.00 75.38 303 ALA A O 1
ATOM 2371 N N . GLN A 1 304 ? 16.027 10.318 -11.853 1.00 71.94 304 GLN A N 1
ATOM 2372 C CA . GLN A 1 304 ? 17.326 10.937 -11.578 1.00 71.94 304 GLN A CA 1
ATOM 2373 C C . GLN A 1 304 ? 17.417 12.283 -12.294 1.00 71.94 304 GLN A C 1
ATOM 2375 O O . GLN A 1 304 ? 16.762 12.489 -13.313 1.00 71.94 304 GLN A O 1
ATOM 2380 N N . MET A 1 305 ? 18.206 13.215 -11.767 1.00 69.94 305 MET A N 1
ATOM 2381 C CA . MET A 1 305 ? 18.454 14.481 -12.458 1.00 69.94 305 MET A CA 1
ATOM 2382 C C . MET A 1 305 ? 19.300 14.215 -13.705 1.00 69.94 305 MET A C 1
ATOM 2384 O O . MET A 1 305 ? 20.356 13.595 -13.621 1.00 69.94 305 MET A O 1
ATOM 2388 N N . ASN A 1 306 ? 18.851 14.689 -14.865 1.00 67.06 306 ASN A N 1
ATOM 2389 C CA . ASN A 1 306 ? 19.653 14.628 -16.077 1.00 67.06 306 ASN A CA 1
ATOM 2390 C C . ASN A 1 306 ? 20.765 15.684 -16.005 1.00 67.06 306 ASN A C 1
ATOM 2392 O O . ASN A 1 306 ? 20.528 16.844 -15.663 1.00 67.06 306 ASN A O 1
ATOM 2396 N N . HIS A 1 307 ? 21.977 15.316 -16.421 1.00 65.25 307 HIS A N 1
ATOM 2397 C CA . HIS A 1 307 ? 23.105 16.245 -16.556 1.00 65.25 307 HIS A CA 1
ATOM 2398 C C . HIS A 1 307 ? 23.085 16.992 -17.900 1.00 65.25 307 HIS A C 1
ATOM 2400 O O . HIS A 1 307 ? 24.114 17.171 -18.547 1.00 65.25 307 HIS A O 1
ATOM 2406 N N . ASP A 1 308 ? 21.902 17.419 -18.339 1.00 63.62 308 ASP A N 1
ATOM 2407 C CA . ASP A 1 308 ? 21.704 18.159 -19.589 1.00 63.62 308 ASP A CA 1
ATOM 2408 C C . ASP A 1 308 ? 21.850 19.683 -19.417 1.00 63.62 308 ASP A C 1
ATOM 2410 O O . ASP A 1 308 ? 21.819 20.424 -20.397 1.00 63.62 308 ASP A O 1
ATOM 2414 N N . GLY A 1 309 ? 22.021 20.155 -18.176 1.00 58.47 309 GLY A N 1
ATOM 2415 C CA . GLY A 1 309 ? 22.092 21.577 -17.831 1.00 58.47 309 GLY A CA 1
ATOM 2416 C C . GLY A 1 309 ? 20.731 22.282 -17.771 1.00 58.47 309 GLY A C 1
ATOM 2417 O O . GLY A 1 309 ? 20.688 23.471 -17.463 1.00 58.47 309 GLY A O 1
ATOM 2418 N N . TYR A 1 310 ? 19.629 21.566 -18.018 1.00 59.53 310 TYR A N 1
ATOM 2419 C CA . TYR A 1 310 ? 18.259 22.093 -18.017 1.00 59.53 310 TYR A CA 1
ATOM 2420 C C . TYR A 1 310 ? 17.444 21.665 -16.789 1.00 59.53 310 TYR A C 1
ATOM 2422 O O . TYR A 1 310 ? 16.279 22.043 -16.668 1.00 59.53 310 TYR A O 1
ATOM 2430 N N . GLY A 1 311 ? 18.035 20.888 -15.874 1.00 61.00 311 GLY A N 1
ATOM 2431 C CA . GLY A 1 311 ? 17.370 20.435 -14.649 1.00 61.00 311 GLY A CA 1
ATOM 2432 C C . GLY A 1 311 ? 16.216 19.467 -14.916 1.00 61.00 311 GLY A C 1
ATOM 2433 O O . GLY A 1 311 ? 15.277 19.391 -14.122 1.00 61.00 311 GLY A O 1
ATOM 2434 N N . SER A 1 312 ? 16.247 18.765 -16.052 1.00 67.38 312 SER A N 1
ATOM 2435 C CA . SER A 1 312 ? 15.214 17.794 -16.396 1.00 67.38 312 SER A CA 1
ATOM 2436 C C . SER A 1 312 ? 15.397 16.495 -15.601 1.00 67.38 312 SER A C 1
ATOM 2438 O O . SER A 1 312 ? 16.486 16.185 -15.122 1.00 67.38 312 SER A O 1
ATOM 2440 N N . VAL A 1 313 ? 14.315 15.735 -15.432 1.00 66.69 313 VAL A N 1
ATOM 2441 C CA . VAL A 1 313 ? 14.291 14.509 -14.624 1.00 66.69 313 VAL A CA 1
ATOM 2442 C C . VAL A 1 313 ? 14.106 13.301 -15.535 1.00 66.69 313 VAL A C 1
ATOM 2444 O O . VAL A 1 313 ? 13.204 13.281 -16.378 1.00 66.69 313 VAL A O 1
ATOM 2447 N N . SER A 1 314 ? 14.952 12.289 -15.367 1.00 68.06 314 SER A N 1
ATOM 2448 C CA . SER A 1 314 ? 14.850 11.016 -16.065 1.00 68.06 314 SER A CA 1
ATOM 2449 C C . SER A 1 314 ? 13.571 10.278 -15.667 1.00 68.06 314 SER A C 1
ATOM 2451 O O . SER A 1 314 ? 13.044 10.407 -14.559 1.00 68.06 314 SER A O 1
ATOM 2453 N N . LYS A 1 315 ? 13.028 9.503 -16.606 1.00 75.31 315 LYS A N 1
ATOM 2454 C CA . LYS A 1 315 ? 11.820 8.718 -16.351 1.00 75.31 315 LYS A CA 1
ATOM 2455 C C . LYS A 1 315 ? 12.177 7.442 -15.600 1.00 75.31 315 LYS A C 1
ATOM 2457 O O . LYS A 1 315 ? 13.173 6.796 -15.908 1.00 75.31 315 LYS A O 1
ATOM 2462 N N . THR A 1 316 ? 11.309 7.050 -14.678 1.00 79.44 316 THR A N 1
ATOM 2463 C CA . THR A 1 316 ? 11.435 5.795 -13.939 1.00 79.44 316 THR A CA 1
ATOM 2464 C C . THR A 1 316 ? 11.060 4.601 -14.817 1.00 79.44 316 THR A C 1
ATOM 2466 O O . THR A 1 316 ? 10.067 4.646 -15.553 1.00 79.44 316 THR A O 1
ATOM 2469 N N . VAL A 1 317 ? 11.819 3.515 -14.686 1.00 82.44 317 VAL A N 1
ATOM 2470 C CA . VAL A 1 317 ? 11.418 2.176 -15.136 1.00 82.44 317 VAL A CA 1
ATOM 2471 C C . VAL A 1 317 ? 11.370 1.287 -13.906 1.00 82.44 317 VAL A C 1
ATOM 2473 O O . VAL A 1 317 ? 12.330 1.241 -13.144 1.00 82.44 317 VAL A O 1
ATOM 2476 N N . PHE A 1 318 ? 10.266 0.582 -13.688 1.00 88.19 318 PHE A N 1
ATOM 2477 C CA . PHE A 1 318 ? 10.237 -0.485 -12.697 1.00 88.19 318 PHE A CA 1
ATOM 2478 C C . PHE A 1 318 ? 9.522 -1.711 -13.239 1.00 88.19 318 PHE A C 1
ATOM 2480 O O . PHE A 1 318 ? 8.500 -1.614 -13.915 1.00 88.19 318 PHE A O 1
ATOM 2487 N N . ILE A 1 319 ? 10.077 -2.872 -12.920 1.00 90.19 319 ILE A N 1
ATOM 2488 C CA . ILE A 1 319 ? 9.617 -4.182 -13.361 1.00 90.19 319 ILE A CA 1
ATOM 2489 C C . ILE A 1 319 ? 9.594 -5.040 -12.107 1.00 90.19 319 ILE A C 1
ATOM 2491 O O . ILE A 1 319 ? 10.637 -5.433 -11.588 1.00 90.19 319 ILE A O 1
ATOM 2495 N N . VAL A 1 320 ? 8.399 -5.252 -11.567 1.00 92.12 320 VAL A N 1
ATOM 2496 C CA . VAL A 1 320 ? 8.215 -5.808 -10.225 1.00 92.12 320 VAL A CA 1
ATOM 2497 C C . VAL A 1 320 ? 7.403 -7.087 -10.312 1.00 92.12 320 VAL A C 1
ATOM 2499 O O . VAL A 1 320 ? 6.252 -7.034 -10.745 1.00 92.12 320 VAL A O 1
ATOM 2502 N N . PRO A 1 321 ? 7.926 -8.231 -9.851 1.00 92.69 321 PRO A N 1
ATOM 2503 C CA . PRO A 1 321 ? 7.114 -9.420 -9.693 1.00 92.69 321 PRO A CA 1
ATOM 2504 C C . PRO A 1 321 ? 6.068 -9.194 -8.609 1.00 92.69 321 PRO A C 1
ATOM 2506 O O . PRO A 1 321 ? 6.387 -9.069 -7.425 1.00 92.69 321 PRO A O 1
ATOM 2509 N N . ARG A 1 322 ? 4.806 -9.160 -9.031 1.00 92.62 322 ARG A N 1
ATOM 2510 C CA . ARG A 1 322 ? 3.651 -9.123 -8.135 1.00 92.62 322 ARG A CA 1
ATOM 2511 C C . ARG A 1 322 ? 3.539 -10.429 -7.362 1.00 92.62 322 ARG A C 1
ATOM 2513 O O . ARG A 1 322 ? 3.318 -10.438 -6.160 1.00 92.62 322 ARG A O 1
ATOM 2520 N N . ASN A 1 323 ? 3.694 -11.522 -8.096 1.00 89.88 323 ASN A N 1
ATOM 2521 C CA . ASN A 1 323 ? 3.705 -12.902 -7.644 1.00 89.88 323 ASN A CA 1
ATOM 2522 C C . ASN A 1 323 ? 4.520 -13.721 -8.664 1.00 89.88 323 ASN A C 1
ATOM 2524 O O . ASN A 1 323 ? 5.274 -13.146 -9.450 1.00 89.88 323 ASN A O 1
ATOM 2528 N N . ASP A 1 324 ? 4.423 -15.049 -8.636 1.00 87.75 324 ASP A N 1
ATOM 2529 C CA . ASP A 1 324 ? 5.280 -15.910 -9.466 1.00 87.75 324 ASP A CA 1
ATOM 2530 C C . ASP A 1 324 ? 4.900 -15.889 -10.957 1.00 87.75 324 ASP A C 1
ATOM 2532 O O . ASP A 1 324 ? 5.720 -16.252 -11.801 1.00 87.75 324 ASP A O 1
ATOM 2536 N N . ASP A 1 325 ? 3.701 -15.399 -11.286 1.00 90.75 325 ASP A N 1
ATOM 2537 C CA . ASP A 1 325 ? 3.145 -15.417 -12.643 1.00 90.75 325 ASP A CA 1
ATOM 2538 C C . ASP A 1 325 ? 2.858 -14.024 -13.210 1.00 90.75 325 ASP A C 1
ATOM 2540 O O . ASP A 1 325 ? 2.607 -13.894 -14.404 1.00 90.75 325 ASP A O 1
ATOM 2544 N N . THR A 1 326 ? 2.873 -12.977 -12.383 1.00 92.81 326 THR A N 1
ATOM 2545 C CA . THR A 1 326 ? 2.485 -11.617 -12.781 1.00 92.81 326 THR A CA 1
ATOM 2546 C C . THR A 1 326 ? 3.607 -10.622 -12.519 1.00 92.81 326 THR A C 1
ATOM 2548 O O . THR A 1 326 ? 4.121 -10.536 -11.403 1.00 92.81 326 THR A O 1
ATOM 2551 N N . LEU A 1 327 ? 3.925 -9.809 -13.525 1.00 93.81 327 LEU A N 1
ATOM 2552 C CA . LEU A 1 327 ? 4.804 -8.649 -13.403 1.00 93.81 327 LEU A CA 1
ATOM 2553 C C . LEU A 1 327 ? 3.986 -7.357 -13.467 1.00 93.81 327 LEU A C 1
ATOM 2555 O O . LEU A 1 327 ? 3.012 -7.255 -14.214 1.00 93.81 327 LEU A O 1
ATOM 2559 N N . VAL A 1 328 ? 4.404 -6.357 -12.696 1.00 94.00 328 VAL A N 1
ATOM 2560 C CA . VAL A 1 328 ? 3.917 -4.981 -12.769 1.00 94.00 328 VAL A CA 1
ATOM 2561 C C . VAL A 1 328 ? 5.007 -4.121 -13.385 1.00 94.00 328 VAL A C 1
ATOM 2563 O O . VAL A 1 328 ? 6.111 -4.028 -12.850 1.00 94.00 328 VAL A O 1
ATOM 2566 N N . ILE A 1 329 ? 4.669 -3.488 -14.501 1.00 91.69 329 ILE A N 1
ATOM 2567 C CA . ILE A 1 329 ? 5.554 -2.639 -15.288 1.00 91.69 329 ILE A CA 1
ATOM 2568 C C . ILE A 1 329 ? 5.144 -1.183 -15.097 1.00 91.69 329 ILE A C 1
ATOM 2570 O O . ILE A 1 329 ? 3.975 -0.833 -15.283 1.00 91.69 329 ILE A O 1
ATOM 2574 N N . GLY A 1 330 ? 6.104 -0.335 -14.750 1.00 88.75 330 GLY A N 1
ATOM 2575 C CA . GLY A 1 330 ? 5.929 1.105 -14.631 1.00 88.75 330 GLY A CA 1
ATOM 2576 C C . GLY A 1 330 ? 7.148 1.899 -15.124 1.00 88.75 330 GLY A C 1
ATOM 2577 O O . GLY A 1 330 ? 8.153 1.320 -15.513 1.00 88.75 330 GLY A O 1
ATOM 2578 N N . SER A 1 331 ? 7.110 3.234 -15.125 1.00 83.06 331 SER A N 1
ATOM 2579 C CA . SER A 1 331 ? 5.984 4.061 -14.669 1.00 83.06 331 SER A CA 1
ATOM 2580 C C . SER A 1 331 ? 5.580 5.162 -15.654 1.00 83.06 331 SER A C 1
ATOM 2582 O O . SER A 1 331 ? 6.345 5.608 -16.518 1.00 83.06 331 SER A O 1
ATOM 2584 N N . ILE A 1 332 ? 4.338 5.618 -15.481 1.00 88.25 332 ILE A N 1
ATOM 2585 C CA . ILE A 1 332 ? 3.862 6.939 -15.897 1.00 88.25 332 ILE A CA 1
ATOM 2586 C C . ILE A 1 332 ? 3.783 7.797 -14.637 1.00 88.25 332 ILE A C 1
ATOM 2588 O O . ILE A 1 332 ? 3.278 7.321 -13.626 1.00 88.25 332 ILE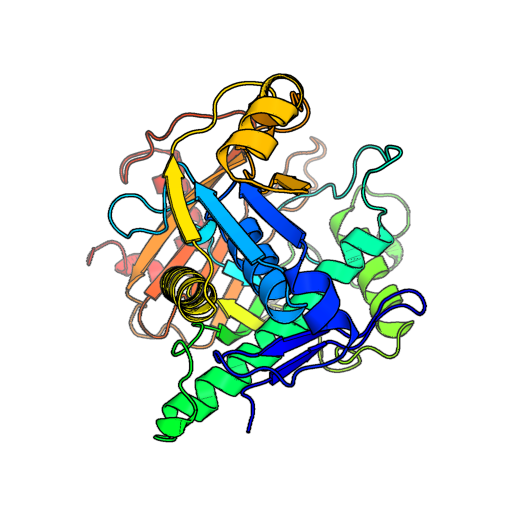 A O 1
ATOM 2592 N N . THR A 1 333 ? 4.231 9.049 -14.715 1.00 86.00 333 THR A N 1
ATOM 2593 C CA . THR A 1 333 ? 4.171 10.013 -13.609 1.00 86.00 333 THR A CA 1
ATOM 2594 C C . THR A 1 333 ? 3.730 11.366 -14.164 1.00 86.00 333 THR A C 1
ATOM 2596 O O . THR A 1 333 ? 4.421 11.939 -15.005 1.00 86.00 333 THR A O 1
ATOM 2599 N N . GLN A 1 334 ? 2.573 11.877 -13.732 1.00 87.31 334 GLN A N 1
ATOM 2600 C CA . GLN A 1 334 ? 2.043 13.181 -14.159 1.00 87.31 334 GLN A CA 1
ATOM 2601 C C . GLN A 1 334 ? 1.513 13.972 -12.953 1.00 87.31 334 GLN A C 1
ATOM 2603 O O . GLN A 1 334 ? 0.438 13.678 -12.425 1.00 87.31 334 GLN A O 1
ATOM 2608 N N . CYS A 1 335 ? 2.260 14.984 -12.509 1.00 88.00 335 CYS A N 1
ATOM 2609 C CA . CYS A 1 335 ? 1.846 15.863 -11.412 1.00 88.00 335 CYS A CA 1
ATOM 2610 C C . CYS A 1 335 ? 0.608 16.691 -11.789 1.00 88.00 335 CYS A C 1
ATOM 2612 O O . CYS A 1 335 ? 0.448 17.098 -12.938 1.00 88.00 335 CYS A O 1
ATOM 2614 N N . ASN A 1 336 ? -0.248 16.973 -10.807 1.00 90.88 336 ASN A N 1
ATOM 2615 C CA . ASN A 1 336 ? -1.464 17.782 -10.941 1.00 90.88 336 ASN A CA 1
ATOM 2616 C C . ASN A 1 336 ? -2.493 17.257 -11.961 1.00 90.88 336 ASN A C 1
ATOM 2618 O O . ASN A 1 336 ? -3.387 17.997 -12.372 1.00 90.88 336 ASN A O 1
ATOM 2622 N N . ASN A 1 337 ? -2.418 15.979 -12.344 1.00 92.50 337 ASN A N 1
ATOM 2623 C CA . ASN A 1 337 ? -3.382 15.364 -13.252 1.00 92.50 337 ASN A CA 1
ATOM 2624 C C . ASN A 1 337 ? -4.400 14.497 -12.490 1.00 92.50 337 ASN A C 1
ATOM 2626 O O . ASN A 1 337 ? -4.044 13.497 -11.877 1.00 92.50 337 ASN A O 1
ATOM 2630 N N . TRP A 1 338 ? -5.681 14.861 -12.563 1.00 93.81 338 TRP A N 1
ATOM 2631 C CA . TRP A 1 338 ? -6.790 14.128 -11.932 1.00 93.81 338 TRP A CA 1
ATOM 2632 C C . TRP A 1 338 ? -7.503 13.146 -12.873 1.00 93.81 338 TRP A C 1
ATOM 2634 O O . TRP A 1 338 ? -8.402 12.421 -12.451 1.00 93.81 338 TRP A O 1
ATOM 2644 N N . GLN A 1 339 ? -7.158 13.135 -14.161 1.00 94.06 339 GLN A N 1
ATOM 2645 C CA . GLN A 1 339 ? -7.894 12.362 -15.156 1.00 94.06 339 GLN A CA 1
ATOM 2646 C C . GLN A 1 339 ? -7.613 10.860 -15.018 1.00 94.06 339 GLN A C 1
ATOM 2648 O O . GLN A 1 339 ? -6.470 10.426 -14.911 1.00 94.06 339 GLN A O 1
ATOM 2653 N N . LEU A 1 340 ? -8.650 10.029 -15.108 1.00 91.75 340 LEU A N 1
ATOM 2654 C CA . LEU A 1 340 ? -8.545 8.562 -15.110 1.00 91.75 340 LEU A CA 1
ATOM 2655 C C . LEU A 1 340 ? -8.852 7.990 -16.505 1.00 91.75 340 LEU A C 1
ATOM 2657 O O . LEU A 1 340 ? -9.669 7.093 -16.657 1.00 91.75 340 LEU A O 1
ATOM 2661 N N . ASN A 1 341 ? -8.228 8.566 -17.535 1.00 92.75 341 ASN A N 1
ATOM 2662 C CA . ASN A 1 341 ? -8.501 8.312 -18.955 1.00 92.75 341 ASN A CA 1
ATOM 2663 C C . ASN A 1 341 ? -7.349 7.640 -19.732 1.00 92.75 341 ASN A C 1
ATOM 2665 O O . ASN A 1 341 ? -7.304 7.765 -20.954 1.00 92.75 341 ASN A O 1
ATOM 2669 N N . LEU A 1 342 ? -6.394 6.978 -19.064 1.00 92.56 342 LEU A N 1
ATOM 2670 C CA . LEU A 1 342 ? -5.392 6.193 -19.794 1.00 92.56 342 LEU A CA 1
ATOM 2671 C C . LEU A 1 342 ? -6.039 4.935 -20.364 1.00 92.56 342 LEU A C 1
ATOM 2673 O O . LEU A 1 342 ? -6.847 4.277 -19.713 1.00 92.56 342 LEU A O 1
ATOM 2677 N N . SER A 1 343 ? -5.630 4.606 -21.579 1.00 91.94 343 SER A N 1
ATOM 2678 C CA . SER A 1 343 ? -5.968 3.376 -22.284 1.00 91.94 343 SER A CA 1
ATOM 2679 C C . SER A 1 343 ? -4.678 2.740 -22.805 1.00 91.94 343 SER A C 1
ATOM 2681 O O . SER A 1 343 ? -3.657 3.432 -22.868 1.00 91.94 343 SER A O 1
ATOM 2683 N N . PRO A 1 344 ? -4.695 1.465 -23.226 1.00 89.50 344 PRO A N 1
ATOM 2684 C CA . PRO A 1 344 ? -3.543 0.850 -23.889 1.00 89.50 344 PRO A CA 1
ATOM 2685 C C . PRO A 1 344 ? -3.010 1.665 -25.081 1.00 89.50 344 PRO A C 1
ATOM 2687 O O . PRO A 1 344 ? -1.813 1.662 -25.347 1.00 89.50 344 PRO A O 1
ATOM 2690 N N . ASP A 1 345 ? -3.881 2.425 -25.754 1.00 91.94 345 ASP A N 1
ATOM 2691 C CA . ASP A 1 345 ? -3.523 3.242 -26.913 1.00 91.94 345 ASP A CA 1
ATOM 2692 C C . ASP A 1 345 ? -2.942 4.621 -26.597 1.00 91.94 345 ASP A C 1
ATOM 2694 O O . ASP A 1 345 ? -2.439 5.292 -27.506 1.00 91.94 345 ASP A O 1
ATOM 2698 N N . SER A 1 346 ? -3.001 5.048 -25.333 1.00 94.75 346 SER A N 1
ATOM 2699 C CA . SER A 1 346 ? -2.490 6.345 -24.896 1.00 94.75 346 SER A CA 1
ATOM 2700 C C . SER A 1 346 ? -0.994 6.468 -25.190 1.00 94.75 346 SER A C 1
ATOM 2702 O O . SER A 1 346 ? -0.219 5.535 -24.965 1.00 94.75 346 SER A O 1
ATOM 2704 N N . THR A 1 347 ? -0.571 7.643 -25.659 1.00 94.00 347 THR A N 1
ATOM 2705 C CA . THR A 1 347 ? 0.830 7.910 -26.018 1.00 94.00 347 THR A CA 1
ATOM 2706 C C . THR A 1 347 ? 1.766 7.691 -24.833 1.00 94.00 347 THR A C 1
ATOM 2708 O O . THR A 1 347 ? 2.873 7.188 -25.005 1.00 94.00 347 THR A O 1
ATOM 2711 N N . GLU A 1 348 ? 1.317 7.989 -23.614 1.00 92.50 348 GLU A N 1
ATOM 2712 C CA . GLU A 1 348 ? 2.106 7.776 -22.403 1.00 92.50 348 GLU A CA 1
ATOM 2713 C C . GLU A 1 348 ? 2.290 6.296 -22.065 1.00 92.50 348 GLU A C 1
ATOM 2715 O O . GLU A 1 348 ? 3.350 5.923 -21.559 1.00 92.50 348 GLU A O 1
ATOM 2720 N N . VAL A 1 349 ? 1.291 5.458 -22.366 1.00 92.75 349 VAL A N 1
ATOM 2721 C CA . VAL A 1 349 ? 1.356 4.001 -22.165 1.00 92.75 349 VAL A CA 1
ATOM 2722 C C . VAL A 1 349 ? 2.300 3.372 -23.180 1.00 92.75 349 VAL A C 1
ATOM 2724 O O . VAL A 1 349 ? 3.181 2.617 -22.774 1.00 92.75 349 VAL A O 1
ATOM 2727 N N . LYS A 1 350 ? 2.200 3.758 -24.459 1.00 92.12 350 LYS A N 1
ATOM 2728 C CA . LYS A 1 350 ? 3.130 3.319 -25.515 1.00 92.12 350 LYS A CA 1
ATOM 2729 C C . LYS A 1 350 ? 4.569 3.695 -25.174 1.00 92.12 350 LYS A C 1
ATOM 2731 O O . LYS A 1 350 ? 5.425 2.824 -25.094 1.00 92.12 350 LYS A O 1
ATOM 2736 N N . ALA A 1 351 ? 4.802 4.951 -24.794 1.00 90.88 351 ALA A N 1
ATOM 2737 C CA . ALA A 1 351 ? 6.127 5.405 -24.386 1.00 90.88 351 ALA A CA 1
ATOM 2738 C C . ALA A 1 351 ? 6.654 4.684 -23.130 1.00 90.88 351 ALA A C 1
ATOM 2740 O O . ALA A 1 351 ? 7.861 4.518 -22.977 1.00 90.88 351 ALA A O 1
ATOM 2741 N N . MET A 1 352 ? 5.794 4.332 -22.163 1.00 91.06 352 MET A N 1
ATOM 2742 C CA . MET A 1 352 ? 6.197 3.543 -20.986 1.00 91.06 352 MET A CA 1
ATOM 2743 C C . MET A 1 352 ? 6.620 2.127 -21.377 1.00 91.06 352 MET A C 1
ATOM 2745 O O . MET A 1 352 ? 7.607 1.620 -20.845 1.00 91.06 352 MET A O 1
ATOM 2749 N N . TRP A 1 353 ? 5.893 1.510 -22.304 1.00 89.94 353 TRP A N 1
ATOM 2750 C CA . TRP A 1 353 ? 6.209 0.182 -22.806 1.00 89.94 353 TRP A CA 1
ATOM 2751 C C . TRP A 1 353 ? 7.514 0.172 -23.606 1.00 89.94 353 TRP A C 1
ATOM 2753 O O . TRP A 1 353 ? 8.399 -0.606 -23.277 1.00 89.94 353 TRP A O 1
ATOM 2763 N N . GLU A 1 354 ? 7.692 1.113 -24.535 1.00 87.62 354 GLU A N 1
ATOM 2764 C CA . GLU A 1 354 ? 8.925 1.274 -25.324 1.00 87.62 354 GLU A CA 1
ATOM 2765 C C . GLU A 1 354 ? 10.171 1.415 -24.436 1.00 87.62 354 GLU A C 1
ATOM 2767 O O . GLU A 1 354 ? 11.165 0.727 -24.643 1.00 87.62 354 GLU A O 1
ATOM 2772 N N . ARG A 1 355 ? 10.102 2.240 -23.378 1.00 85.94 355 ARG A N 1
ATOM 2773 C CA . ARG A 1 355 ? 11.204 2.357 -22.402 1.00 85.94 355 ARG A CA 1
ATOM 2774 C C . ARG A 1 355 ? 11.491 1.045 -21.678 1.00 85.94 355 ARG A C 1
ATOM 2776 O O . ARG A 1 355 ? 12.629 0.788 -21.306 1.00 85.94 355 ARG A O 1
ATOM 2783 N N . THR A 1 356 ? 10.459 0.244 -21.424 1.00 83.75 356 THR A N 1
ATOM 2784 C CA . THR A 1 356 ? 10.600 -1.047 -20.739 1.00 83.75 356 THR A CA 1
ATOM 2785 C C . THR A 1 356 ? 11.291 -2.062 -21.644 1.00 83.75 356 THR A C 1
ATOM 2787 O O . THR A 1 356 ? 12.194 -2.755 -21.186 1.00 83.75 356 THR A O 1
ATOM 2790 N N . THR A 1 357 ? 10.893 -2.136 -22.916 1.00 82.12 357 THR A N 1
ATOM 2791 C CA . THR A 1 357 ? 11.478 -3.063 -23.895 1.00 82.12 357 THR A CA 1
ATOM 2792 C C . THR A 1 357 ? 12.897 -2.656 -24.283 1.00 82.12 357 THR A C 1
ATOM 2794 O O . THR A 1 357 ? 13.753 -3.521 -24.413 1.00 82.12 357 THR A O 1
ATOM 2797 N N . GLU A 1 358 ? 13.188 -1.353 -24.374 1.00 79.81 358 GLU A N 1
ATOM 2798 C CA . GLU A 1 358 ? 14.558 -0.846 -24.552 1.00 79.81 358 GLU A CA 1
ATOM 2799 C C . GLU A 1 358 ? 15.453 -1.210 -23.356 1.00 79.81 358 GLU A C 1
ATOM 2801 O O . GLU A 1 358 ? 16.613 -1.577 -23.528 1.00 79.81 358 GLU A O 1
ATOM 2806 N N . PHE A 1 359 ? 14.905 -1.148 -22.137 1.00 76.19 359 PHE A N 1
ATOM 2807 C CA . PHE A 1 359 ? 15.631 -1.488 -20.916 1.00 76.19 359 PHE A CA 1
ATOM 2808 C C . PHE A 1 359 ? 15.863 -3.001 -20.753 1.00 76.19 359 PHE A C 1
ATOM 2810 O O . PHE A 1 359 ? 16.941 -3.416 -20.332 1.00 76.19 359 PHE A O 1
ATOM 2817 N N . LEU A 1 360 ? 14.870 -3.836 -21.079 1.00 75.31 360 LEU A N 1
ATOM 2818 C CA . LEU A 1 360 ? 14.969 -5.298 -21.056 1.00 75.31 360 LEU A CA 1
ATOM 2819 C C . LEU A 1 360 ? 14.298 -5.906 -22.306 1.00 75.31 360 LEU A C 1
ATOM 2821 O O . LEU A 1 360 ? 13.083 -6.129 -22.298 1.00 75.31 360 LEU A O 1
ATOM 2825 N N . PRO A 1 361 ? 15.078 -6.273 -23.343 1.00 73.50 361 PRO A N 1
ATOM 2826 C CA . PRO A 1 361 ? 14.548 -6.779 -24.617 1.00 73.50 361 PRO A CA 1
ATOM 2827 C C . PRO A 1 361 ? 13.720 -8.069 -24.531 1.00 73.50 361 PRO A C 1
ATOM 2829 O O . PRO A 1 361 ? 12.949 -8.369 -25.433 1.00 73.50 361 PRO A O 1
ATOM 2832 N N . VAL A 1 362 ? 13.798 -8.821 -23.424 1.00 74.19 362 VAL A N 1
ATOM 2833 C CA . VAL A 1 362 ? 12.959 -10.017 -23.180 1.00 74.19 362 VAL A CA 1
ATOM 2834 C C . VAL A 1 362 ? 11.448 -9.725 -23.233 1.00 74.19 362 VAL A C 1
ATOM 2836 O O . VAL A 1 362 ? 10.641 -10.645 -23.331 1.00 74.19 362 VAL A O 1
ATOM 2839 N N . PHE A 1 363 ? 11.049 -8.453 -23.161 1.00 73.25 363 PHE A N 1
ATOM 2840 C CA . PHE A 1 363 ? 9.655 -8.022 -23.246 1.00 73.25 363 PHE A CA 1
ATOM 2841 C C . PHE A 1 363 ? 9.173 -7.676 -24.663 1.00 73.25 363 PHE A C 1
ATOM 2843 O O . PHE A 1 363 ? 7.987 -7.387 -24.807 1.00 73.25 363 PHE A O 1
ATOM 2850 N N . GLU A 1 364 ? 10.028 -7.712 -25.693 1.00 71.19 364 GLU A N 1
ATOM 2851 C CA . GLU A 1 364 ? 9.634 -7.378 -27.076 1.00 71.19 364 GLU A CA 1
ATOM 2852 C C . GLU A 1 364 ? 8.478 -8.261 -27.582 1.00 71.19 364 GLU A C 1
ATOM 2854 O O . GLU A 1 364 ? 7.512 -7.743 -28.139 1.00 71.19 364 GLU A O 1
ATOM 2859 N N . ASP A 1 365 ? 8.505 -9.563 -27.279 1.00 67.06 365 ASP A N 1
ATOM 2860 C CA . ASP A 1 365 ? 7.460 -10.518 -27.687 1.00 67.06 365 ASP A CA 1
ATOM 2861 C C . ASP A 1 365 ? 6.264 -10.583 -26.710 1.00 67.06 365 ASP A C 1
ATOM 2863 O O . ASP A 1 365 ? 5.226 -11.176 -27.012 1.00 67.06 365 ASP A O 1
ATOM 2867 N N . ALA A 1 366 ? 6.374 -9.962 -25.529 1.00 61.59 366 ALA A N 1
ATOM 2868 C CA . ALA A 1 366 ? 5.392 -10.081 -24.445 1.00 61.59 366 ALA A CA 1
ATOM 2869 C C . ALA A 1 366 ? 4.122 -9.227 -24.644 1.00 61.59 366 ALA A C 1
ATOM 2871 O O . ALA A 1 366 ? 3.170 -9.350 -23.872 1.00 61.59 366 ALA A O 1
ATOM 2872 N N . ASP A 1 367 ? 4.091 -8.352 -25.654 1.00 56.16 367 ASP A N 1
ATOM 2873 C CA . ASP A 1 367 ? 2.939 -7.482 -25.941 1.00 56.16 367 ASP A CA 1
ATOM 2874 C C . ASP A 1 367 ? 1.795 -8.213 -26.675 1.00 56.16 367 ASP A C 1
ATOM 2876 O O . ASP A 1 367 ? 0.688 -7.691 -26.790 1.00 56.16 367 ASP A O 1
ATOM 2880 N N . HIS A 1 368 ? 2.040 -9.435 -27.161 1.00 49.31 368 HIS A N 1
ATOM 2881 C CA . HIS A 1 368 ? 1.116 -10.163 -28.036 1.00 49.31 368 HIS A CA 1
ATOM 2882 C C . HIS A 1 368 ? 0.170 -11.150 -27.329 1.00 49.31 368 HIS A C 1
ATOM 2884 O O . HIS A 1 368 ? -0.696 -11.719 -27.992 1.00 49.31 368 HIS A O 1
ATOM 2890 N N . GLU A 1 369 ? 0.281 -11.335 -26.007 1.00 41.47 369 GLU A N 1
ATOM 2891 C CA . GLU A 1 369 ? -0.491 -12.347 -25.255 1.00 41.47 369 GLU A CA 1
ATOM 2892 C C . GLU A 1 369 ? -1.414 -11.787 -24.147 1.00 41.47 369 GLU A C 1
ATOM 2894 O O . GLU A 1 369 ? -1.713 -12.490 -23.180 1.00 41.47 369 GLU A O 1
ATOM 2899 N N . ALA A 1 370 ? -1.864 -10.530 -24.250 1.00 35.28 370 ALA A N 1
ATOM 2900 C CA . ALA A 1 370 ? -2.740 -9.906 -23.244 1.00 35.28 370 ALA A CA 1
ATOM 2901 C C . ALA A 1 370 ? -4.232 -10.250 -23.401 1.00 35.28 370 ALA A C 1
ATOM 2903 O O . ALA A 1 370 ? -4.766 -10.100 -24.526 1.00 35.28 370 ALA A O 1
#

InterPro domains:
  IPR001763 Rhodanese-like domain [PS50206] (39-78)
  IPR006076 FAD dependent oxidoreductase [PF01266] (39-368)
  IPR023209 D-amino-acid oxidase [PTHR11530] (34-367)

Foldseek 3Di:
DPQKDWFDDQDPPDDIQIFGLALDADDDPQLVVQCVAEEEEEDLAPQSLVVLRSSLNSNHAYAYEYQDAADPVDHDPLQQDQDWQDVPGPLQDLDQDPDDDPPDDDPVRSSVVSLSVQSVLVSLQVLLVVCVVVPVVSQRLHRLLKHWFKEWEADQDWLPPPVVVPDDSWSVSVSNVVSVVSLVVTPGPCNPQLPWDTDHPVDPDDTTIHTIMGGLSSSNSSSSVSSSVNNPHHYHNDDDFAACVVCVVVVCVVVVHPYYHYPHQLCCVGNNVDVVRWDFDWGKDKFWQDPPHDQRYKYKYGWTQDPPVPRDIDAIWIWGRSHSTIIITDTDTDIRDPDPDDDCPDPSNVVSLVVHCVVPVSCVPRVPPD

Secondary structure (DSSP, 8-state):
--SEEEEPPSSTTPPPEEEESSS-----HHHHHHTT-EEEEE--SHHHHHHHHHHHHTT-EEEEEES----SSS--HHHH---B--SSS-TT-S-S-SS--TTSPPHHHHHHHHHHHHHHHHHHHHHHHHHHTT-GGG-TT----EEEEEEEE--SS-TT-GGGGTTS--HHHHHHHHHHHHHHHS--TTTTT-------TTSTT--EEEEEEEE-HHHHHHHHHHHHHHTT-EEEE----S-HHHHHHHHHHHTT-SEEEE--GGGHHHHT--TT---EEEEEEEEEPPTT--TTEEEEE---B-TTSS--BPPPEEEEESSSSEEEEEEEEEET-------TTSHHHHHHHHHHHHH-GGGGGGGG--